Protein AF-A0A833VXG7-F1 (afdb_monomer_lite)

Organism: Phytophthora infestans (NCBI:txid4787)

Secondary structure (DSSP, 8-state):
-HHHHHHHHHHHHHHHHTS-TTS---TTTHHHHHHHHHHHTTS--GGGGGGS---S-TT--SS---HHHHTTHHHHHHHHHHIIIIIGGGEE----HHHHHHS-STT-TTS-SSTT---SSSSSS--SHHHHHHHTT--SHHHHHHHSPSS--HHHHHHHHTTT--SSTTSHHHHHHHHHHHHHHHTT-SSPPPS----SS-HHHHS--EETTEEGGG--HHHHHHHH-----PPP-GGGGT-SSPPPHHHHHHHHHHHTTS-HHHHHHHHHHHTT-S--GGGGTTSTTS--B-TTS-SSB--HHIIIIISHHHHHHHHHHHHHHGGGBSSPP-HHHHHS----B-HHHHHHHHHTT-

Sequence (358 aa):
MIKSLQLHMLCKVILAGRIPPATAIPSWAEPVIRLFDLAVAPWGRDFDILYAPVSTSPDYVISRQSPRWTALGAYWHFVLFTWNTHFRGKAARLQVKFDKMTTPLLENADIAYSYRGSTLAGTSRPLGLIAILAEQGILRPLELFRACETPLTAETLSQYLSRFVTGRISSVRSCFNFLDKAGRLLGSLTIPPIGPSQTVRYYAASHTWVFDTYEVAELSVARIRNTLVTAPTHDLPLFRLGVERGPPQSMWIRDIKMGKHVLPVYSDLLYRLQHNALFFGYRLQHIQEAQRLCHHDCGVLETAPHLFWYCDFAARVWNDWIPTFQRLFTSSLEWESLLWFKITPTPSAKTSMATASL

pLDDT: mean 83.07, std 11.88, range [33.19, 96.5]

Structure (mmCIF, N/CA/C/O backbone):
data_AF-A0A833VXG7-F1
#
_entry.id   AF-A0A833VXG7-F1
#
loop_
_atom_site.group_PDB
_atom_site.id
_atom_site.type_symbol
_atom_site.label_atom_id
_atom_site.label_alt_id
_atom_site.label_comp_id
_atom_site.label_asym_id
_atom_site.label_entity_id
_atom_site.label_seq_id
_atom_site.pdbx_PDB_ins_code
_atom_site.Cartn_x
_atom_site.Cartn_y
_atom_site.Cartn_z
_atom_site.occupancy
_atom_site.B_iso_or_equiv
_atom_site.auth_seq_id
_atom_site.auth_comp_id
_atom_site.auth_asym_id
_atom_site.auth_atom_id
_atom_site.pdbx_PDB_model_num
ATOM 1 N N . MET A 1 1 ? 4.740 -8.829 -8.735 1.00 57.47 1 MET A N 1
ATOM 2 C CA . MET A 1 1 ? 3.496 -8.913 -9.535 1.00 57.47 1 MET A CA 1
ATOM 3 C C . MET A 1 1 ? 2.325 -9.486 -8.730 1.00 57.47 1 MET A C 1
ATOM 5 O O . MET A 1 1 ? 1.258 -8.890 -8.751 1.00 57.47 1 MET A O 1
ATOM 9 N N . ILE A 1 2 ? 2.521 -10.570 -7.966 1.00 82.81 2 ILE A N 1
ATOM 10 C CA . ILE A 1 2 ? 1.452 -11.211 -7.170 1.00 82.81 2 ILE A CA 1
ATOM 11 C C . ILE A 1 2 ? 0.944 -10.310 -6.023 1.00 82.81 2 ILE A C 1
ATOM 13 O O . ILE A 1 2 ? -0.259 -10.086 -5.918 1.00 82.81 2 ILE A O 1
ATOM 17 N N . LYS A 1 3 ? 1.846 -9.684 -5.245 1.00 86.88 3 LYS A N 1
ATOM 18 C CA . LYS A 1 3 ? 1.470 -8.818 -4.102 1.00 86.88 3 LYS A CA 1
ATOM 19 C C . LYS A 1 3 ? 0.508 -7.680 -4.478 1.00 86.88 3 LYS A C 1
ATOM 21 O O . LYS A 1 3 ? -0.437 -7.394 -3.754 1.00 86.88 3 LYS A O 1
ATOM 26 N N . SER A 1 4 ? 0.730 -7.039 -5.629 1.00 90.44 4 SER A N 1
ATOM 27 C CA . SER A 1 4 ? -0.122 -5.943 -6.112 1.00 90.44 4 SER A CA 1
ATOM 28 C C . SER A 1 4 ? -1.520 -6.411 -6.519 1.00 90.44 4 SER A C 1
ATOM 30 O O . SER A 1 4 ? -2.477 -5.668 -6.338 1.00 90.44 4 SER A O 1
ATOM 32 N N . LEU A 1 5 ? -1.651 -7.634 -7.046 1.00 91.56 5 LEU A N 1
ATOM 33 C CA . LEU A 1 5 ? -2.951 -8.222 -7.379 1.00 91.56 5 LEU A CA 1
ATOM 34 C C . LEU A 1 5 ? -3.727 -8.591 -6.106 1.00 91.56 5 LEU A C 1
ATOM 36 O O . LEU A 1 5 ? -4.913 -8.302 -5.992 1.00 91.56 5 LEU A O 1
ATOM 40 N N . GLN A 1 6 ? -3.034 -9.171 -5.128 1.00 93.38 6 GLN A N 1
ATOM 41 C CA . GLN A 1 6 ? -3.595 -9.535 -3.826 1.00 93.38 6 GLN A CA 1
ATOM 42 C C . GLN A 1 6 ? -4.092 -8.314 -3.040 1.00 93.38 6 GLN A C 1
ATOM 44 O O . GLN A 1 6 ? -5.216 -8.315 -2.542 1.00 93.38 6 GLN A O 1
ATOM 49 N N . LEU A 1 7 ? -3.300 -7.238 -2.983 1.00 95.00 7 LEU A N 1
ATOM 50 C CA . LEU A 1 7 ? -3.744 -5.976 -2.381 1.00 95.00 7 LEU A CA 1
ATOM 51 C C . LEU A 1 7 ? -4.894 -5.334 -3.158 1.00 95.00 7 LEU A C 1
ATOM 53 O O . LEU A 1 7 ? -5.809 -4.797 -2.546 1.00 95.00 7 LEU A O 1
ATOM 57 N N . HIS A 1 8 ? -4.895 -5.424 -4.491 1.00 95.94 8 HIS A N 1
ATOM 58 C CA . HIS A 1 8 ? -6.026 -4.946 -5.284 1.00 95.94 8 HIS A CA 1
ATOM 59 C C . HIS A 1 8 ? -7.321 -5.684 -4.918 1.00 95.94 8 HIS A C 1
ATOM 61 O O . HIS A 1 8 ? -8.375 -5.058 -4.839 1.00 95.94 8 HIS A O 1
ATOM 67 N N . MET A 1 9 ? -7.249 -6.988 -4.627 1.00 95.69 9 MET A N 1
ATOM 68 C CA . MET A 1 9 ? -8.401 -7.740 -4.130 1.00 95.69 9 MET A CA 1
ATOM 69 C C . MET A 1 9 ? -8.879 -7.219 -2.767 1.00 95.69 9 MET A C 1
ATOM 71 O O . MET A 1 9 ? -10.079 -7.032 -2.589 1.00 95.69 9 MET A O 1
ATOM 75 N N . LEU A 1 10 ? -7.970 -6.898 -1.836 1.00 96.50 10 LEU A N 1
ATOM 76 C CA . LEU A 1 10 ? -8.341 -6.230 -0.579 1.00 96.50 10 LEU A CA 1
ATOM 77 C C . LEU A 1 10 ? -9.049 -4.893 -0.840 1.00 96.50 10 LEU A C 1
ATOM 79 O O . LEU A 1 10 ? -10.096 -4.646 -0.250 1.00 96.50 10 LEU A O 1
ATOM 83 N N . CYS A 1 11 ? -8.545 -4.067 -1.763 1.00 95.69 11 CYS A N 1
ATOM 84 C CA . CYS A 1 11 ? -9.217 -2.827 -2.160 1.00 95.69 11 CYS A CA 1
ATOM 85 C C . CYS A 1 11 ? -10.640 -3.094 -2.671 1.00 95.69 11 CYS A C 1
ATOM 87 O O . CYS A 1 11 ? -11.560 -2.381 -2.288 1.00 95.69 11 CYS A O 1
ATOM 89 N N . LYS A 1 12 ? -10.863 -4.146 -3.471 1.00 95.00 12 LYS A N 1
ATOM 90 C CA . LYS A 1 12 ? -12.218 -4.523 -3.907 1.00 95.00 12 LYS A CA 1
ATOM 91 C C . LYS A 1 12 ? -13.120 -4.929 -2.741 1.00 95.00 12 LYS A C 1
ATOM 93 O O . LYS A 1 12 ? -14.279 -4.526 -2.739 1.00 95.00 12 LYS A O 1
ATOM 98 N N . VAL A 1 13 ? -12.607 -5.664 -1.750 1.00 94.56 13 VAL A N 1
ATOM 99 C CA . VAL A 1 13 ? -13.369 -6.005 -0.531 1.00 94.56 13 VAL A CA 1
ATOM 100 C C . VAL A 1 13 ? -13.727 -4.735 0.252 1.00 94.56 13 VAL A C 1
ATOM 102 O O . VAL A 1 13 ? -14.874 -4.578 0.654 1.00 94.56 13 VAL A O 1
ATOM 105 N N . ILE A 1 14 ? -12.791 -3.790 0.404 1.00 94.00 14 ILE A N 1
ATOM 106 C CA . ILE A 1 14 ? -13.046 -2.489 1.053 1.00 94.00 14 ILE A CA 1
ATOM 107 C C . ILE A 1 14 ? -14.166 -1.734 0.334 1.00 94.00 14 ILE A C 1
ATOM 109 O O . ILE A 1 14 ? -15.106 -1.269 0.972 1.00 94.00 14 ILE A O 1
ATOM 113 N N . LEU A 1 15 ? -14.099 -1.646 -0.996 1.00 92.44 15 LEU A N 1
ATOM 114 C CA . LEU A 1 15 ? -15.123 -0.967 -1.792 1.00 92.44 15 LEU A CA 1
ATOM 115 C C . LEU A 1 15 ? -16.489 -1.647 -1.683 1.00 92.44 15 LEU A C 1
ATOM 117 O O . LEU A 1 15 ? -17.495 -0.949 -1.650 1.00 92.44 15 LEU A O 1
ATOM 121 N N . ALA A 1 16 ? -16.533 -2.977 -1.565 1.00 90.44 16 ALA A N 1
ATOM 122 C CA . ALA A 1 16 ? -17.775 -3.704 -1.319 1.00 90.44 16 ALA A CA 1
ATOM 123 C C . ALA A 1 16 ? -18.418 -3.314 0.027 1.00 90.44 16 ALA A C 1
ATOM 125 O O . ALA A 1 16 ? -19.639 -3.218 0.108 1.00 90.44 16 ALA A O 1
ATOM 126 N N . GLY A 1 17 ? -17.608 -3.025 1.053 1.00 87.44 17 GLY A N 1
ATOM 127 C CA . GLY A 1 17 ? -18.076 -2.535 2.356 1.00 87.44 17 GLY A CA 1
ATOM 128 C C . GLY A 1 17 ? -18.535 -1.071 2.369 1.00 87.44 17 GLY A C 1
ATOM 129 O O . GLY A 1 17 ? -19.200 -0.659 3.314 1.00 87.44 17 GLY A O 1
ATOM 130 N N . ARG A 1 18 ? -18.209 -0.284 1.332 1.00 87.12 18 ARG A N 1
ATOM 131 C CA . ARG A 1 18 ? -18.641 1.121 1.189 1.00 87.12 18 ARG A CA 1
ATOM 132 C C . ARG A 1 18 ? -20.002 1.280 0.511 1.00 87.12 18 ARG A C 1
ATOM 134 O O . ARG A 1 18 ? -20.518 2.394 0.455 1.00 87.12 18 ARG A O 1
ATOM 141 N N . ILE A 1 19 ? -20.565 0.209 -0.049 1.00 77.25 19 ILE A N 1
ATOM 142 C CA . ILE A 1 19 ? -21.830 0.286 -0.782 1.00 77.25 19 ILE A CA 1
ATOM 143 C C . ILE A 1 19 ? -22.962 0.612 0.219 1.00 77.25 19 ILE A C 1
ATOM 145 O O . ILE A 1 19 ? -23.119 -0.119 1.199 1.00 77.25 19 ILE A O 1
ATOM 149 N N . PRO A 1 20 ? -23.730 1.707 0.018 1.00 64.06 20 PRO A N 1
ATOM 150 C CA . PRO A 1 20 ? -24.797 2.137 0.926 1.00 64.06 20 PRO A CA 1
ATOM 151 C C . PRO A 1 20 ? -25.889 1.069 1.146 1.00 64.06 20 PRO A C 1
ATOM 153 O O . PRO A 1 20 ? -26.031 0.153 0.333 1.00 64.06 20 PRO A O 1
ATOM 156 N N . PRO A 1 21 ? -26.720 1.206 2.201 1.00 58.75 21 PRO A N 1
ATOM 157 C CA . PRO A 1 21 ? -27.502 0.118 2.804 1.00 58.75 21 PRO A CA 1
ATOM 158 C C . PRO A 1 21 ? -28.707 -0.414 1.991 1.00 58.75 21 PRO A C 1
ATOM 160 O O . PRO A 1 21 ? -29.607 -1.013 2.568 1.00 58.75 21 PRO A O 1
ATOM 163 N N . ALA A 1 22 ? -28.744 -0.253 0.665 1.00 51.72 22 ALA A N 1
ATOM 164 C CA . ALA A 1 22 ? -29.775 -0.855 -0.193 1.00 51.72 22 ALA A CA 1
ATOM 165 C C . ALA A 1 22 ? -29.424 -2.284 -0.652 1.00 51.72 22 ALA A C 1
ATOM 167 O O . ALA A 1 22 ? -30.311 -3.066 -0.985 1.00 51.72 22 ALA A O 1
ATOM 168 N N . THR A 1 23 ? -28.141 -2.646 -0.643 1.00 56.59 23 THR A N 1
ATOM 169 C CA . THR A 1 23 ? -27.668 -3.995 -0.972 1.00 56.59 23 THR A CA 1
ATOM 170 C C . THR A 1 23 ? -26.856 -4.527 0.194 1.00 56.59 23 THR A C 1
ATOM 172 O O . THR A 1 23 ? -25.890 -3.891 0.612 1.00 56.59 23 THR A O 1
ATOM 175 N N . ALA A 1 24 ? -27.231 -5.696 0.716 1.00 72.12 24 ALA A N 1
ATOM 176 C CA . ALA A 1 24 ? -26.360 -6.464 1.600 1.00 72.12 24 ALA A CA 1
ATOM 177 C C . ALA A 1 24 ? -24.964 -6.609 0.963 1.00 72.12 24 ALA A C 1
ATOM 179 O O . ALA A 1 24 ? -24.844 -6.580 -0.267 1.00 72.12 24 ALA A O 1
ATOM 180 N N . ILE A 1 25 ? -23.920 -6.766 1.788 1.00 80.88 25 ILE A N 1
ATOM 181 C CA . ILE A 1 25 ? -22.564 -7.045 1.297 1.00 80.88 25 ILE A CA 1
ATOM 182 C C . ILE A 1 25 ? -22.645 -8.133 0.215 1.00 80.88 25 ILE A C 1
ATOM 184 O O . ILE A 1 25 ? -23.312 -9.151 0.430 1.00 80.88 25 ILE A O 1
ATOM 188 N N . PRO A 1 26 ? -21.961 -7.959 -0.930 1.00 87.00 26 PRO A N 1
ATOM 189 C CA . PRO A 1 26 ? -21.899 -8.991 -1.951 1.00 87.00 26 PRO A CA 1
ATOM 190 C C . PRO A 1 26 ? -21.503 -10.351 -1.363 1.00 87.00 26 PRO A C 1
ATOM 192 O O . PRO A 1 26 ? -20.551 -10.450 -0.588 1.00 87.00 26 PRO A O 1
ATOM 195 N N . SER A 1 27 ? -22.177 -11.420 -1.785 1.00 89.06 27 SER A N 1
ATOM 196 C CA . SER A 1 27 ? -21.968 -12.778 -1.255 1.00 89.06 27 SER A CA 1
ATOM 197 C C . SER A 1 27 ? -20.520 -13.275 -1.345 1.00 89.06 27 SER A C 1
ATOM 199 O O . SER A 1 27 ? -20.117 -14.132 -0.568 1.00 89.06 27 SER A O 1
ATOM 201 N N . TRP A 1 28 ? -19.720 -12.725 -2.261 1.00 90.69 28 TRP A N 1
ATOM 202 C CA . TRP A 1 28 ? -18.298 -13.042 -2.394 1.00 90.69 28 TRP A CA 1
ATOM 203 C C . TRP A 1 28 ? -17.410 -12.351 -1.343 1.00 90.69 28 TRP A C 1
ATOM 205 O O . TRP A 1 28 ? -16.336 -12.860 -1.028 1.00 90.69 28 TRP A O 1
ATOM 215 N N . ALA A 1 29 ? -17.826 -11.199 -0.808 1.00 91.44 29 ALA A N 1
ATOM 216 C CA . ALA A 1 29 ? -17.071 -10.432 0.186 1.00 91.44 29 ALA A CA 1
ATOM 217 C C . ALA A 1 29 ? -17.432 -10.839 1.624 1.00 91.44 29 ALA A C 1
ATOM 219 O O . ALA A 1 29 ? -16.583 -10.798 2.512 1.00 91.44 29 ALA A O 1
ATOM 220 N N . GLU A 1 30 ? -18.666 -11.290 1.843 1.00 90.19 30 GLU A N 1
ATOM 221 C CA . GLU A 1 30 ? -19.184 -11.687 3.154 1.00 90.19 30 GLU A CA 1
ATOM 222 C C . GLU A 1 30 ? -18.322 -12.753 3.878 1.00 90.19 30 GLU A C 1
ATOM 224 O O . GLU A 1 30 ? -17.975 -12.534 5.041 1.00 90.19 30 GLU A O 1
ATOM 229 N N . PRO A 1 31 ? -17.877 -13.863 3.246 1.00 93.12 31 PRO A N 1
ATOM 230 C CA . PRO A 1 31 ? -17.020 -14.846 3.916 1.00 93.12 31 PRO A CA 1
ATOM 231 C C . PRO A 1 31 ? -15.677 -14.261 4.360 1.00 93.12 31 PRO A C 1
ATOM 233 O O . PRO A 1 31 ? -15.147 -14.636 5.401 1.00 93.12 31 PRO A O 1
ATOM 236 N N . VAL A 1 32 ? -15.133 -13.321 3.584 1.00 94.25 32 VAL A N 1
ATOM 237 C CA . VAL A 1 32 ? -13.865 -12.653 3.896 1.00 94.25 32 VAL A CA 1
ATOM 238 C C . VAL A 1 32 ? -14.028 -11.760 5.122 1.00 94.25 32 VAL A C 1
ATOM 240 O O . VAL A 1 32 ? -13.187 -11.788 6.014 1.00 94.25 32 VAL A O 1
ATOM 243 N N . ILE A 1 33 ? -15.129 -11.014 5.200 1.00 92.88 33 ILE A N 1
ATOM 244 C CA . ILE A 1 33 ? -15.421 -10.141 6.342 1.00 92.88 33 ILE A CA 1
ATOM 245 C C . ILE A 1 33 ? -15.630 -10.970 7.612 1.00 92.88 33 ILE A C 1
ATOM 247 O O . ILE A 1 33 ? -15.078 -10.623 8.650 1.00 92.88 33 ILE A O 1
ATOM 251 N N . ARG A 1 34 ? -16.290 -12.133 7.527 1.00 92.75 34 ARG A N 1
ATOM 252 C CA . ARG A 1 34 ? -16.387 -13.060 8.670 1.00 92.75 34 ARG A CA 1
ATOM 253 C C . ARG A 1 34 ? -15.030 -13.595 9.120 1.00 92.75 34 ARG A C 1
ATOM 255 O O . ARG A 1 34 ? -14.796 -13.727 10.317 1.00 92.75 34 ARG A O 1
ATOM 262 N N . LEU A 1 35 ? -14.123 -13.897 8.188 1.00 93.75 35 LEU A N 1
ATOM 263 C CA . LEU A 1 35 ? -12.746 -14.265 8.541 1.00 93.75 35 LEU A CA 1
ATOM 264 C C . LEU A 1 35 ? -12.023 -13.110 9.241 1.00 93.75 35 LEU A C 1
ATOM 266 O O . LEU A 1 35 ? -11.267 -13.345 10.182 1.00 93.75 35 LEU A O 1
ATOM 270 N N . PHE A 1 36 ? -12.263 -11.872 8.804 1.00 94.12 36 PHE A N 1
ATOM 271 C CA . PHE A 1 36 ? -11.707 -10.693 9.457 1.00 94.12 36 PHE A CA 1
ATOM 272 C C . PHE A 1 36 ? -12.241 -10.553 10.881 1.00 94.12 36 PHE A C 1
ATOM 274 O O . PHE A 1 36 ? -11.428 -10.442 11.796 1.00 94.12 36 PHE A O 1
ATOM 281 N N . ASP A 1 37 ? -13.558 -10.664 11.076 1.00 92.38 37 ASP A N 1
ATOM 282 C CA . ASP A 1 37 ? -14.212 -10.659 12.390 1.00 92.38 37 ASP A CA 1
ATOM 283 C C . ASP A 1 37 ? -13.596 -11.685 13.340 1.00 92.38 37 ASP A C 1
ATOM 285 O O . ASP A 1 37 ? -13.180 -11.336 14.444 1.00 92.38 37 ASP A O 1
ATOM 289 N N . LEU A 1 38 ? -13.467 -12.939 12.896 1.00 91.38 38 LEU A N 1
ATOM 290 C CA . LEU A 1 38 ? -12.875 -14.011 13.701 1.00 91.38 38 LEU A CA 1
ATOM 291 C C . LEU A 1 38 ? -11.431 -13.702 14.121 1.00 91.38 38 LEU A C 1
ATOM 293 O O . LEU A 1 38 ? -11.013 -14.092 15.210 1.00 91.38 38 LEU A O 1
ATOM 297 N N . ALA A 1 39 ? -10.668 -13.006 13.277 1.00 89.81 39 ALA A N 1
ATOM 298 C CA . ALA A 1 39 ? -9.271 -12.688 13.551 1.00 89.81 39 ALA A CA 1
ATOM 299 C C . ALA A 1 39 ? -9.090 -11.484 14.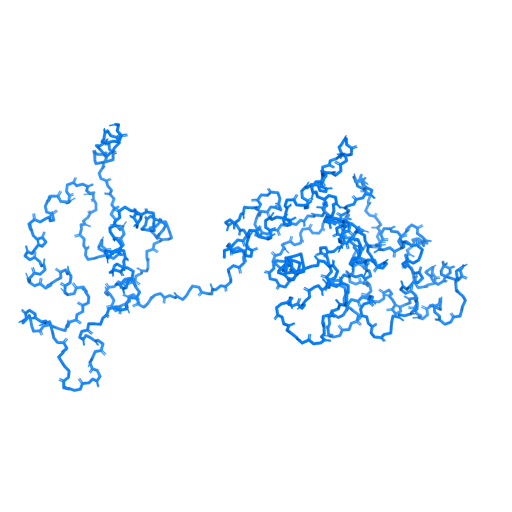491 1.00 89.81 39 ALA A C 1
ATOM 301 O O . ALA A 1 39 ? -8.094 -11.431 15.217 1.00 89.81 39 ALA A O 1
ATOM 302 N N . VAL A 1 40 ? -10.010 -10.510 14.474 1.00 89.69 40 VAL A N 1
ATOM 303 C CA . VAL A 1 40 ? -9.925 -9.306 15.324 1.00 89.69 40 VAL A CA 1
ATOM 304 C C . VAL A 1 40 ? -10.741 -9.397 16.609 1.00 89.69 40 VAL A C 1
ATOM 306 O O . VAL A 1 40 ? -10.486 -8.626 17.536 1.00 89.69 40 VAL A O 1
ATOM 309 N N . ALA A 1 41 ? -11.686 -10.333 16.698 1.00 89.12 41 ALA A N 1
ATOM 310 C CA . ALA A 1 41 ? -12.477 -10.554 17.897 1.00 89.12 41 ALA A CA 1
ATOM 311 C C . ALA A 1 41 ? -11.596 -10.904 19.117 1.00 89.12 41 ALA A C 1
ATOM 313 O O . ALA A 1 41 ? -10.577 -11.588 18.977 1.00 89.12 41 ALA A O 1
ATOM 314 N N . PRO A 1 42 ? -11.985 -10.466 20.331 1.00 89.50 42 PRO A N 1
ATOM 315 C CA . PRO A 1 42 ? -13.130 -9.598 20.654 1.00 89.50 42 PRO A CA 1
ATOM 316 C C . PRO A 1 42 ? -12.835 -8.089 20.512 1.00 89.50 42 PRO A C 1
ATOM 318 O O . PRO A 1 42 ? -13.651 -7.255 20.887 1.00 89.50 42 PRO A O 1
ATOM 321 N N . TRP A 1 43 ? -11.656 -7.712 20.021 1.00 89.19 43 TRP A N 1
ATOM 322 C CA . TRP A 1 43 ? -11.124 -6.346 20.116 1.00 89.19 43 TRP A CA 1
ATOM 323 C C . TRP A 1 43 ? -11.458 -5.438 18.927 1.00 89.19 43 TRP A C 1
ATOM 325 O O . TRP A 1 43 ? -11.063 -4.270 18.912 1.00 89.19 43 TRP A O 1
ATOM 335 N N . GLY A 1 44 ? -12.161 -5.964 17.933 1.00 90.75 44 GLY A N 1
ATOM 336 C CA . GLY A 1 44 ? -12.578 -5.256 16.733 1.00 90.75 44 GLY A CA 1
ATOM 337 C C . GLY A 1 44 ? -13.690 -6.010 16.013 1.00 90.75 44 GLY A C 1
ATOM 338 O O . GLY A 1 44 ? -14.093 -7.093 16.438 1.00 90.75 44 GLY A O 1
ATOM 339 N N . ARG A 1 45 ? -14.175 -5.421 14.922 1.00 91.38 45 ARG A N 1
ATOM 340 C CA . ARG A 1 45 ? -15.176 -6.003 14.021 1.00 91.38 45 ARG A CA 1
ATOM 341 C C . ARG A 1 45 ? -15.009 -5.504 12.589 1.00 91.38 45 ARG A C 1
ATOM 343 O O . ARG A 1 45 ? -14.398 -4.464 12.345 1.00 91.38 45 ARG A O 1
ATOM 350 N N . ASP A 1 46 ? -15.637 -6.192 11.654 1.00 91.69 46 ASP A N 1
ATOM 351 C CA . ASP A 1 46 ? -15.735 -5.863 10.249 1.00 91.69 46 ASP A CA 1
ATOM 352 C C . ASP A 1 46 ? -14.337 -5.561 9.639 1.00 91.69 46 ASP A C 1
ATOM 354 O O . ASP A 1 46 ? -13.430 -6.394 9.607 1.00 91.69 46 ASP A O 1
ATOM 358 N N . PHE A 1 47 ? -14.136 -4.324 9.177 1.00 93.50 47 PHE A N 1
ATOM 359 C CA . PHE A 1 47 ? -12.901 -3.836 8.566 1.00 93.50 47 PHE A CA 1
ATOM 360 C C . PHE A 1 47 ? -11.905 -3.245 9.570 1.00 93.50 47 PHE A C 1
ATOM 362 O O . PHE A 1 47 ? -10.879 -2.709 9.150 1.00 93.50 47 PHE A O 1
ATOM 369 N N . ASP A 1 48 ? -12.147 -3.341 10.883 1.00 93.25 48 ASP A N 1
ATOM 370 C CA . ASP A 1 48 ? -11.181 -2.885 11.896 1.00 93.25 48 ASP A CA 1
ATOM 371 C C . ASP A 1 48 ? -9.810 -3.576 11.705 1.00 93.25 48 ASP A C 1
ATOM 373 O O . ASP A 1 48 ? -8.769 -3.009 12.040 1.00 93.25 48 ASP A O 1
ATOM 377 N N . ILE A 1 49 ? -9.788 -4.746 11.051 1.00 93.19 49 ILE A N 1
ATOM 378 C CA . ILE A 1 49 ? -8.573 -5.463 10.647 1.00 93.19 49 ILE A CA 1
ATOM 379 C C . ILE A 1 49 ? -7.615 -4.644 9.768 1.00 93.19 49 ILE A C 1
ATOM 381 O O . ILE A 1 49 ? -6.417 -4.919 9.743 1.00 93.19 49 ILE A O 1
ATOM 385 N N . LEU A 1 50 ? -8.095 -3.601 9.082 1.00 94.44 50 LEU A N 1
ATOM 386 C CA . LEU A 1 50 ? -7.246 -2.684 8.313 1.00 94.44 50 LEU A CA 1
ATOM 387 C C . LEU A 1 50 ? -6.267 -1.902 9.205 1.00 94.44 50 LEU A C 1
ATOM 389 O O . LEU A 1 50 ? -5.265 -1.387 8.704 1.00 94.44 50 LEU A O 1
ATOM 393 N N . TYR A 1 51 ? -6.533 -1.827 10.511 1.00 92.38 51 TYR A N 1
ATOM 394 C CA . TYR A 1 51 ? -5.655 -1.240 11.524 1.00 92.38 51 TYR A CA 1
ATOM 395 C C . TYR A 1 51 ? -4.889 -2.287 12.339 1.00 92.38 51 TYR A C 1
ATOM 397 O O . TYR A 1 51 ? -4.059 -1.917 13.173 1.00 92.38 51 TYR A O 1
ATOM 405 N N . ALA A 1 52 ? -5.132 -3.579 12.107 1.00 89.88 52 ALA A N 1
ATOM 406 C CA . ALA A 1 52 ? -4.536 -4.641 12.899 1.00 89.88 52 ALA A CA 1
ATOM 407 C C . ALA A 1 52 ? -3.011 -4.739 12.685 1.00 89.88 52 ALA A C 1
ATOM 409 O O . ALA A 1 52 ? -2.509 -4.552 11.570 1.00 89.88 52 ALA A O 1
ATOM 410 N N . PRO A 1 53 ? -2.245 -5.096 13.733 1.00 87.88 53 PRO A N 1
ATOM 411 C CA . PRO A 1 53 ? -0.787 -5.188 13.693 1.00 87.88 53 PRO A CA 1
ATOM 412 C C . PRO A 1 53 ? -0.314 -6.512 13.066 1.00 87.88 53 PRO A C 1
ATOM 414 O O . PRO A 1 53 ? 0.431 -7.276 13.682 1.00 87.88 53 PRO A O 1
ATOM 417 N N . VAL A 1 54 ? -0.746 -6.818 11.840 1.00 88.69 54 VAL A N 1
ATOM 418 C CA . VAL A 1 54 ? -0.302 -8.018 11.111 1.00 88.69 54 VAL A CA 1
ATOM 419 C C . VAL A 1 54 ? 1.123 -7.780 10.605 1.00 88.69 54 VAL A C 1
ATOM 421 O O . VAL A 1 54 ? 1.341 -7.188 9.552 1.00 88.69 54 VAL A O 1
ATOM 424 N N . SER A 1 55 ? 2.116 -8.134 11.418 1.00 85.31 55 SER A N 1
ATOM 425 C CA . SER A 1 55 ? 3.541 -7.848 11.176 1.00 85.31 55 SER A CA 1
ATOM 426 C C . SER A 1 55 ? 4.387 -9.096 10.919 1.00 85.31 55 SER A C 1
ATOM 428 O O . SER A 1 55 ? 5.559 -8.983 10.570 1.00 85.31 55 SER A O 1
ATOM 430 N N . THR A 1 56 ? 3.804 -10.285 11.060 1.00 83.06 56 THR A N 1
ATOM 431 C CA . THR A 1 56 ? 4.449 -11.567 10.766 1.00 83.06 56 THR A CA 1
ATOM 432 C C . THR A 1 56 ? 4.067 -12.037 9.370 1.00 83.06 56 THR A C 1
ATOM 434 O O . THR A 1 56 ? 2.882 -12.104 9.062 1.00 83.06 56 THR A O 1
ATOM 437 N N . SER A 1 57 ? 5.047 -12.378 8.532 1.00 80.69 57 SER A N 1
ATOM 438 C CA . SER A 1 57 ? 4.757 -13.024 7.245 1.00 80.69 57 SER A CA 1
ATOM 439 C C . SER A 1 57 ? 4.310 -14.477 7.476 1.00 80.69 57 SER A C 1
ATOM 441 O O . SER A 1 57 ? 4.914 -15.151 8.318 1.00 80.69 57 SER A O 1
ATOM 443 N N . PRO A 1 58 ? 3.314 -14.990 6.726 1.00 75.62 58 PRO A N 1
ATOM 444 C CA . PRO A 1 58 ? 2.919 -16.398 6.794 1.00 75.62 58 PRO A CA 1
ATOM 445 C C . PRO A 1 58 ? 4.023 -17.366 6.343 1.00 75.62 58 PRO A C 1
ATOM 447 O O . PRO A 1 58 ? 4.003 -18.522 6.753 1.00 75.62 58 PRO A O 1
ATOM 450 N N . ASP A 1 59 ? 4.996 -16.896 5.554 1.00 69.69 59 ASP A N 1
ATOM 451 C CA . ASP A 1 59 ? 6.090 -17.723 5.021 1.00 69.69 59 ASP A CA 1
ATOM 452 C C . ASP A 1 59 ? 7.204 -17.988 6.052 1.00 69.69 59 ASP A C 1
ATOM 454 O O . ASP A 1 59 ? 8.066 -18.840 5.841 1.00 69.69 59 ASP A O 1
ATOM 458 N N . TYR A 1 60 ? 7.221 -17.265 7.180 1.00 64.56 60 TYR A N 1
ATOM 459 C CA . TYR A 1 60 ? 8.184 -17.531 8.249 1.00 64.56 60 TYR A CA 1
ATOM 460 C C . TYR A 1 60 ? 7.701 -18.697 9.127 1.00 64.56 60 TYR A C 1
ATOM 462 O O . TYR A 1 60 ? 6.685 -18.608 9.816 1.00 64.56 60 TYR A O 1
ATOM 470 N N . VAL A 1 61 ? 8.499 -19.771 9.146 1.00 48.69 61 VAL A N 1
ATOM 471 C CA . VAL A 1 61 ? 8.286 -21.043 9.875 1.00 48.69 61 VAL A CA 1
ATOM 472 C C . VAL A 1 61 ? 8.477 -20.913 11.400 1.00 48.69 61 VAL A C 1
ATOM 474 O O . VAL A 1 61 ? 8.316 -21.869 12.152 1.00 48.69 61 VAL A O 1
ATOM 477 N N . ILE A 1 62 ? 8.813 -19.728 11.913 1.00 48.56 62 ILE A N 1
ATOM 478 C CA . ILE A 1 62 ? 9.102 -19.568 13.342 1.00 48.56 62 ILE A CA 1
ATOM 479 C C . ILE A 1 62 ? 7.790 -19.528 14.138 1.00 48.56 62 ILE A C 1
ATOM 481 O O . ILE A 1 62 ? 6.860 -18.807 13.785 1.00 48.56 62 ILE A O 1
ATOM 485 N N . SER A 1 63 ? 7.788 -20.266 15.250 1.00 42.91 63 SER A N 1
ATOM 486 C CA . SER A 1 63 ? 6.797 -20.482 16.326 1.00 42.91 63 SER A CA 1
ATOM 487 C C . SER A 1 63 ? 6.071 -19.259 16.930 1.00 42.91 63 SER A C 1
ATOM 489 O O . SER A 1 63 ? 5.513 -19.341 18.022 1.00 42.91 63 SER A O 1
ATOM 491 N N . ARG A 1 64 ? 6.065 -18.108 16.252 1.00 52.78 64 ARG A N 1
ATOM 492 C CA . ARG A 1 64 ? 5.438 -16.842 16.662 1.00 52.78 64 ARG A CA 1
ATOM 493 C C . ARG A 1 64 ? 4.255 -16.434 15.783 1.00 52.78 64 ARG A C 1
ATOM 495 O O . ARG A 1 64 ? 3.859 -15.269 15.811 1.00 52.78 64 ARG A O 1
ATOM 502 N N . GLN A 1 65 ? 3.690 -17.351 14.999 1.00 58.00 65 GLN A N 1
ATOM 503 C CA . GLN A 1 65 ? 2.419 -17.073 14.335 1.00 58.00 65 GLN A CA 1
ATOM 504 C C . GLN A 1 65 ? 1.351 -16.906 15.415 1.00 58.00 65 GLN A C 1
ATOM 506 O O . GLN A 1 65 ? 1.082 -17.825 16.187 1.00 58.00 65 GLN A O 1
ATOM 511 N N . SER A 1 66 ? 0.783 -15.703 15.515 1.00 69.94 66 SER A N 1
ATOM 512 C CA . SER A 1 66 ? -0.372 -15.499 16.381 1.00 69.94 66 SER A CA 1
ATOM 513 C C . SER A 1 66 ? -1.488 -16.424 15.883 1.00 69.94 66 SER A C 1
ATOM 515 O O . SER A 1 66 ? -1.833 -16.321 14.702 1.00 69.94 66 SER A O 1
ATOM 517 N N . PRO A 1 67 ? -2.071 -17.294 16.733 1.00 73.81 67 PRO A N 1
ATOM 518 C CA . PRO A 1 67 ? -3.089 -18.256 16.303 1.00 73.81 67 PRO A CA 1
ATOM 519 C C . PRO A 1 67 ? -4.254 -17.598 15.554 1.00 73.81 67 PRO A C 1
ATOM 521 O O . PRO A 1 67 ? -4.815 -18.172 14.624 1.00 73.81 67 PRO A O 1
ATOM 524 N N . ARG A 1 68 ? -4.569 -16.343 15.903 1.00 79.88 68 ARG A N 1
ATOM 525 C CA . ARG A 1 68 ? -5.619 -15.557 15.245 1.00 79.88 68 ARG A CA 1
ATOM 526 C C . ARG A 1 68 ? -5.289 -15.183 13.795 1.00 79.88 68 ARG A C 1
ATOM 528 O O . ARG A 1 68 ? -6.187 -15.129 12.966 1.00 79.88 68 ARG A O 1
ATOM 535 N N . TRP A 1 69 ? -4.017 -14.955 13.453 1.00 86.00 69 TRP A N 1
ATOM 536 C CA . TRP A 1 69 ? -3.618 -14.670 12.067 1.00 86.00 69 TRP A CA 1
ATOM 537 C C . TRP A 1 69 ? -3.609 -15.930 11.211 1.00 86.00 69 TRP A C 1
ATOM 539 O O . TRP A 1 69 ? -3.880 -15.861 10.017 1.00 86.00 69 TRP A O 1
ATOM 549 N N . THR A 1 70 ? -3.371 -17.092 11.822 1.00 81.00 70 THR A N 1
ATOM 550 C CA . THR A 1 70 ? -3.499 -18.387 11.148 1.00 81.00 70 THR A CA 1
ATOM 551 C C . THR A 1 70 ? -4.941 -18.647 10.698 1.00 81.00 70 THR A C 1
ATOM 553 O O . THR A 1 70 ? -5.140 -19.195 9.615 1.00 81.00 70 THR A O 1
ATOM 556 N N . ALA A 1 71 ? -5.944 -18.178 11.452 1.00 84.81 71 ALA A N 1
ATOM 557 C CA . ALA A 1 71 ? -7.362 -18.313 11.095 1.00 84.81 71 ALA A CA 1
ATOM 558 C C . ALA A 1 71 ? -7.751 -17.595 9.785 1.00 84.81 71 ALA A C 1
ATOM 560 O O . ALA A 1 71 ? -8.726 -17.975 9.145 1.00 84.81 71 ALA A O 1
ATOM 561 N N . LEU A 1 72 ? -6.968 -16.605 9.341 1.00 88.56 72 LEU A N 1
ATOM 562 C CA . LEU A 1 72 ? -7.170 -15.929 8.053 1.00 88.56 72 LEU A CA 1
ATOM 563 C C . LEU A 1 72 ? -6.810 -16.817 6.848 1.00 88.56 72 LEU A C 1
ATOM 565 O O . LEU A 1 72 ? -7.166 -16.503 5.711 1.00 88.56 72 LEU A O 1
ATOM 569 N N . GLY A 1 73 ? -6.064 -17.901 7.076 1.00 88.62 73 GLY A N 1
ATOM 570 C CA . GLY A 1 73 ? -5.427 -18.680 6.021 1.00 88.62 73 GLY A CA 1
ATOM 571 C C . GLY A 1 73 ? -4.255 -17.940 5.365 1.00 88.62 73 GLY A C 1
ATOM 572 O O . GLY A 1 73 ? -4.087 -16.724 5.491 1.00 88.62 73 GLY A O 1
ATOM 573 N N . ALA A 1 74 ? -3.421 -18.686 4.635 1.00 87.94 74 ALA A N 1
ATOM 574 C CA . ALA A 1 74 ? -2.174 -18.166 4.065 1.00 87.94 74 ALA A CA 1
ATOM 575 C C . ALA A 1 74 ? -2.391 -16.947 3.149 1.00 87.94 74 ALA A C 1
ATOM 577 O O . ALA A 1 74 ? -1.630 -15.982 3.208 1.00 87.94 74 ALA A O 1
ATOM 578 N N . TYR A 1 75 ? -3.462 -16.962 2.345 1.00 91.62 75 TYR A N 1
ATOM 579 C CA . TYR A 1 75 ? -3.766 -15.885 1.404 1.00 91.62 75 TYR A CA 1
ATOM 580 C C . TYR A 1 75 ? -4.049 -14.550 2.112 1.00 91.62 75 TYR A C 1
ATOM 582 O O . TYR A 1 75 ? -3.333 -13.573 1.885 1.00 91.62 75 TYR A O 1
ATOM 590 N N . TRP A 1 76 ? -5.063 -14.491 2.985 1.00 93.38 76 TRP A N 1
ATOM 591 C CA . TRP A 1 76 ? -5.456 -13.234 3.636 1.00 93.38 76 TRP A CA 1
ATOM 592 C C . TRP A 1 76 ? -4.453 -12.783 4.690 1.00 93.38 76 TRP A C 1
ATOM 594 O O . TRP A 1 76 ? -4.228 -11.580 4.823 1.00 93.38 76 TRP A O 1
ATOM 604 N N . HIS A 1 77 ? -3.779 -13.718 5.367 1.00 91.62 77 HIS A N 1
ATOM 605 C CA . HIS A 1 77 ? -2.666 -13.378 6.248 1.00 91.62 77 HIS A CA 1
ATOM 606 C C . HIS A 1 77 ? -1.563 -12.646 5.468 1.00 91.62 77 HIS A C 1
ATOM 608 O O . HIS A 1 77 ? -1.135 -11.570 5.882 1.00 91.62 77 HIS A O 1
ATOM 614 N N . PHE A 1 78 ? -1.160 -13.151 4.297 1.00 91.38 78 PHE A N 1
ATOM 615 C CA . PHE A 1 78 ? -0.151 -12.491 3.465 1.00 91.38 78 PHE A CA 1
ATOM 616 C C . PHE A 1 78 ? -0.601 -11.109 2.963 1.00 91.38 78 PHE A C 1
ATOM 618 O O . PHE A 1 78 ? 0.180 -10.149 2.963 1.00 91.38 78 PHE A O 1
ATOM 625 N N . VAL A 1 79 ? -1.864 -10.995 2.536 1.00 94.88 79 VAL A N 1
ATOM 626 C CA . VAL A 1 79 ? -2.454 -9.733 2.064 1.00 94.88 79 VAL A CA 1
ATOM 627 C C . VAL A 1 79 ? -2.415 -8.678 3.171 1.00 94.88 79 VAL A C 1
ATOM 629 O O . VAL A 1 79 ? -1.940 -7.568 2.935 1.00 94.88 79 VAL A O 1
ATOM 632 N N . LEU A 1 80 ? -2.860 -9.025 4.382 1.00 94.12 80 LEU A N 1
ATOM 633 C CA . LEU A 1 80 ? -2.921 -8.103 5.519 1.00 94.12 80 LEU A CA 1
ATOM 634 C C . LEU A 1 80 ? -1.541 -7.797 6.104 1.00 94.12 80 LEU A C 1
ATOM 636 O O . LEU A 1 80 ? -1.285 -6.660 6.499 1.00 94.12 80 LEU A O 1
ATOM 640 N N . PHE A 1 81 ? -0.623 -8.765 6.073 1.00 91.75 81 PHE A N 1
ATOM 641 C CA . PHE A 1 81 ? 0.790 -8.527 6.348 1.00 91.75 81 PHE A CA 1
ATOM 642 C C . PHE A 1 81 ? 1.353 -7.464 5.399 1.00 91.75 81 PHE A C 1
ATOM 644 O O . PHE A 1 81 ? 1.933 -6.475 5.847 1.00 91.75 81 PHE A O 1
ATOM 651 N N . THR A 1 82 ? 1.134 -7.619 4.089 1.00 92.25 82 THR A N 1
ATOM 652 C CA . THR A 1 82 ? 1.611 -6.661 3.078 1.00 92.25 82 THR A CA 1
ATOM 653 C C . THR A 1 82 ? 0.942 -5.297 3.245 1.00 92.25 82 THR A C 1
ATOM 655 O O . THR A 1 82 ? 1.615 -4.268 3.157 1.00 92.25 82 THR A O 1
ATOM 658 N N . TRP A 1 83 ? -0.367 -5.283 3.520 1.00 94.06 83 TRP A N 1
ATOM 659 C CA . TRP A 1 83 ? -1.122 -4.070 3.817 1.00 94.06 83 TRP A CA 1
ATOM 660 C C . TRP A 1 83 ? -0.476 -3.317 4.976 1.00 94.06 83 TRP A C 1
ATOM 662 O O . TRP A 1 83 ? -0.054 -2.181 4.794 1.00 94.06 83 TRP A O 1
ATOM 672 N N . ASN A 1 84 ? -0.309 -3.951 6.135 1.00 91.75 84 ASN A N 1
ATOM 673 C CA . ASN A 1 84 ? 0.206 -3.281 7.323 1.00 91.75 84 ASN A CA 1
ATOM 674 C C . ASN A 1 84 ? 1.684 -2.863 7.191 1.00 91.75 84 ASN A C 1
ATOM 676 O O . ASN A 1 84 ? 2.031 -1.745 7.565 1.00 91.75 84 ASN A O 1
ATOM 680 N N . THR A 1 85 ? 2.548 -3.728 6.650 1.00 88.62 85 THR A N 1
ATOM 681 C CA . THR A 1 85 ? 4.010 -3.520 6.679 1.00 88.62 85 THR A CA 1
ATOM 682 C C . THR A 1 85 ? 4.571 -2.717 5.508 1.00 88.62 85 THR A C 1
ATOM 684 O O . THR A 1 85 ? 5.591 -2.048 5.667 1.00 88.62 85 THR A O 1
ATOM 687 N N . HIS A 1 86 ? 3.938 -2.760 4.332 1.00 88.88 86 HIS A N 1
ATOM 688 C CA . HIS A 1 86 ? 4.516 -2.195 3.103 1.00 88.88 86 HIS A CA 1
ATOM 689 C C . HIS A 1 86 ? 3.652 -1.131 2.424 1.00 88.88 86 HIS A C 1
ATOM 691 O O . HIS A 1 86 ? 4.169 -0.368 1.598 1.00 88.88 86 HIS A O 1
ATOM 697 N N . PHE A 1 87 ? 2.352 -1.101 2.727 1.00 90.12 87 PHE A N 1
ATOM 698 C CA . PHE A 1 87 ? 1.387 -0.285 1.995 1.00 90.12 87 PHE A CA 1
ATOM 699 C C . PHE A 1 87 ? 0.756 0.802 2.870 1.00 90.12 87 PHE A C 1
ATOM 701 O O . PHE A 1 87 ? 0.938 1.981 2.593 1.00 90.12 87 PHE A O 1
ATOM 708 N N . ARG A 1 88 ? 0.101 0.430 3.975 1.00 90.25 88 ARG A N 1
ATOM 709 C CA . ARG A 1 88 ? -0.657 1.310 4.883 1.00 90.25 88 ARG A CA 1
ATOM 710 C C . ARG A 1 88 ? 0.161 2.485 5.414 1.00 90.25 88 ARG A C 1
ATOM 712 O O . ARG A 1 88 ? -0.370 3.582 5.532 1.00 90.25 88 ARG A O 1
ATOM 719 N N . GLY A 1 89 ? 1.450 2.285 5.696 1.00 86.25 89 GLY A N 1
ATOM 720 C CA . GLY A 1 89 ? 2.349 3.361 6.136 1.00 86.25 89 GLY A CA 1
ATOM 721 C C . GLY A 1 89 ? 2.540 4.487 5.109 1.00 86.25 89 GLY A C 1
ATOM 722 O O . GLY A 1 89 ? 2.909 5.590 5.491 1.00 86.25 89 GLY A O 1
ATOM 723 N N . LYS A 1 90 ? 2.255 4.228 3.826 1.00 87.88 90 LYS A N 1
ATOM 724 C CA . LYS A 1 90 ? 2.306 5.208 2.728 1.00 87.88 90 LYS A CA 1
ATOM 725 C C . LYS A 1 90 ? 0.976 5.934 2.520 1.00 87.88 90 LYS A C 1
ATOM 727 O O . LYS A 1 90 ? 0.892 6.800 1.656 1.00 87.88 90 LYS A O 1
ATOM 732 N N . ALA A 1 91 ? -0.065 5.573 3.273 1.00 86.75 91 ALA A N 1
ATOM 733 C CA . ALA A 1 91 ? -1.342 6.254 3.181 1.00 86.75 91 ALA A CA 1
ATOM 734 C C . ALA A 1 91 ? -1.211 7.680 3.735 1.00 86.75 91 ALA A C 1
ATOM 736 O O . ALA A 1 91 ? -0.895 7.874 4.914 1.00 86.75 91 ALA A O 1
ATOM 737 N N . ALA A 1 92 ? -1.490 8.676 2.897 1.00 79.00 92 ALA A N 1
ATOM 738 C CA . ALA A 1 92 ? -1.690 10.045 3.326 1.00 79.00 92 ALA A CA 1
ATOM 739 C C . ALA A 1 92 ? -2.933 10.086 4.217 1.00 79.00 92 ALA A C 1
ATOM 741 O O . ALA A 1 92 ? -4.057 9.816 3.789 1.00 79.00 92 ALA A O 1
ATOM 742 N N . ARG A 1 93 ? -2.730 10.407 5.493 1.00 66.25 93 ARG A N 1
ATOM 743 C CA . ARG A 1 93 ? -3.828 10.493 6.449 1.00 66.25 93 ARG A CA 1
ATOM 744 C C . ARG A 1 93 ? -4.458 11.877 6.358 1.00 66.25 93 ARG A C 1
ATOM 746 O O . ARG A 1 93 ? -4.135 12.761 7.148 1.00 66.25 93 ARG A O 1
ATOM 753 N N . LEU A 1 94 ? -5.384 12.056 5.421 1.00 58.38 94 LEU A N 1
ATOM 754 C CA . LEU A 1 94 ? -6.343 13.160 5.471 1.00 58.38 94 LEU A CA 1
ATOM 755 C C . LEU A 1 94 ? -7.334 12.859 6.604 1.00 58.38 94 LEU A C 1
ATOM 757 O O . LEU A 1 94 ? -8.445 12.400 6.366 1.00 58.38 94 LEU A O 1
ATOM 761 N N . GLN A 1 95 ? -6.897 12.991 7.861 1.00 58.81 95 GLN A N 1
ATOM 762 C CA . GLN A 1 95 ? -7.712 12.566 8.998 1.00 58.81 95 GLN A CA 1
ATOM 763 C C . GLN A 1 95 ? -8.861 13.542 9.224 1.00 58.81 95 GLN A C 1
ATOM 765 O O . GLN A 1 95 ? -8.748 14.497 9.997 1.00 58.81 95 GLN A O 1
ATOM 770 N N . VAL A 1 96 ? -9.996 13.253 8.597 1.00 70.94 96 VAL A N 1
ATOM 771 C CA . VAL A 1 96 ? -11.279 13.817 8.994 1.00 70.94 96 VAL A CA 1
ATOM 772 C C . VAL A 1 96 ? -11.514 13.431 10.459 1.00 70.94 96 VAL A C 1
ATOM 774 O O . VAL A 1 96 ? -11.288 12.287 10.860 1.00 70.94 96 VAL A O 1
ATOM 777 N N . LYS A 1 97 ? -11.951 14.380 11.299 1.00 76.81 97 LYS A N 1
ATOM 778 C CA . LYS A 1 97 ? -12.208 14.121 12.732 1.00 76.81 97 LYS A CA 1
ATOM 779 C C . LYS A 1 97 ? -13.174 12.940 12.952 1.00 76.81 97 LYS A C 1
ATOM 781 O O . LYS A 1 97 ? -13.047 12.234 13.948 1.00 76.81 97 LYS A O 1
ATOM 786 N N . PHE A 1 98 ? -14.088 12.692 12.011 1.00 80.62 98 PHE A N 1
ATOM 787 C CA . PHE A 1 98 ? -15.019 11.558 12.029 1.00 80.62 98 PHE A CA 1
ATOM 788 C C . PHE A 1 98 ? -14.335 10.186 11.882 1.00 80.62 98 PHE A C 1
ATOM 790 O O . PHE A 1 98 ? -14.693 9.259 12.611 1.00 80.62 98 PHE A O 1
ATOM 797 N N . ASP A 1 99 ? -13.306 10.057 11.040 1.00 86.44 99 ASP A N 1
ATOM 798 C CA . ASP A 1 99 ? -12.546 8.803 10.899 1.00 86.44 99 ASP A CA 1
ATOM 799 C C . ASP A 1 99 ? -11.844 8.462 12.216 1.00 86.44 99 ASP A C 1
ATOM 801 O O . ASP A 1 99 ? -11.873 7.328 12.687 1.00 86.44 99 ASP A O 1
ATOM 805 N N . LYS A 1 100 ? -11.278 9.469 12.892 1.00 85.31 100 LYS A N 1
ATOM 806 C CA . LYS A 1 100 ? -10.658 9.281 14.213 1.00 85.31 100 LYS A CA 1
ATOM 807 C C . LYS A 1 100 ? -11.656 8.789 15.259 1.00 85.31 100 LYS A C 1
ATOM 809 O O . LYS A 1 100 ? -11.309 7.929 16.060 1.00 85.31 100 LYS A O 1
ATOM 814 N N . MET A 1 101 ? -12.888 9.303 15.240 1.00 86.88 101 MET A N 1
ATOM 815 C CA . MET A 1 101 ? -13.948 8.868 16.159 1.00 86.88 101 MET A CA 1
ATOM 816 C C . MET A 1 101 ? -14.333 7.401 15.970 1.00 86.88 101 MET A C 1
ATOM 818 O O . MET A 1 101 ? -14.765 6.749 16.918 1.00 86.88 101 MET A O 1
ATOM 822 N N . THR A 1 102 ? -14.191 6.891 14.751 1.00 89.12 102 THR A N 1
ATOM 823 C CA . THR A 1 102 ? -14.647 5.554 14.359 1.00 89.12 102 THR A CA 1
ATOM 824 C C . THR A 1 102 ? -13.501 4.560 14.134 1.00 89.12 102 THR A C 1
ATOM 826 O O . THR A 1 102 ? -13.726 3.379 13.868 1.00 89.12 102 THR A O 1
ATOM 829 N N . THR A 1 103 ? -12.269 5.020 14.349 1.00 90.06 103 THR A N 1
ATOM 830 C CA . THR A 1 103 ? -11.045 4.221 14.362 1.00 90.06 103 THR A CA 1
ATOM 831 C C . THR A 1 103 ? -11.061 3.216 15.518 1.00 90.06 103 THR A C 1
ATOM 833 O O . THR A 1 103 ? -11.369 3.609 16.648 1.00 90.06 103 THR A O 1
ATOM 836 N N . PRO A 1 104 ? -10.711 1.934 15.280 1.00 91.12 104 PRO A N 1
ATOM 837 C CA . PRO A 1 104 ? -10.604 0.958 16.356 1.00 91.12 104 PRO A CA 1
ATOM 838 C C . PRO A 1 104 ? -9.543 1.388 17.371 1.00 91.12 104 PRO A C 1
ATOM 840 O O . PRO A 1 104 ? -8.495 1.929 17.016 1.00 91.12 104 PRO A O 1
ATOM 843 N N . LEU A 1 105 ? -9.823 1.153 18.647 1.00 88.38 105 LEU A N 1
ATOM 844 C CA . LEU A 1 105 ? -9.002 1.592 19.768 1.00 88.38 105 LEU A CA 1
ATOM 845 C C . LEU A 1 105 ? -8.084 0.472 20.266 1.00 88.38 105 LEU A C 1
ATOM 847 O O . LEU A 1 105 ? -6.905 0.698 20.527 1.00 88.38 105 LEU A O 1
ATOM 851 N N . LEU A 1 106 ? -8.632 -0.736 20.410 1.00 87.56 106 LEU A N 1
ATOM 852 C CA . LEU A 1 106 ? -7.995 -1.813 21.169 1.00 87.56 106 LEU A CA 1
ATOM 853 C C . LEU A 1 106 ? -6.895 -2.528 20.362 1.00 87.56 106 LEU A C 1
ATOM 855 O O . LEU A 1 106 ? -5.759 -2.647 20.826 1.00 87.56 106 LEU A O 1
ATOM 859 N N . GLU A 1 107 ? -7.210 -2.956 19.136 1.00 85.75 107 GLU A N 1
ATOM 860 C CA . GLU A 1 107 ? -6.281 -3.605 18.196 1.00 85.75 107 GLU A CA 1
ATOM 861 C C . GLU A 1 107 ? -5.886 -2.677 17.046 1.00 85.75 107 GLU A C 1
ATOM 863 O O . GLU A 1 107 ? -6.165 -2.928 15.875 1.00 85.75 107 GLU A O 1
ATOM 868 N N . ASN A 1 108 ? -5.226 -1.572 17.387 1.00 88.56 108 ASN A N 1
ATOM 869 C CA . ASN A 1 108 ? -4.789 -0.592 16.406 1.00 88.56 108 ASN A CA 1
ATOM 870 C C . ASN A 1 108 ? -3.278 -0.393 16.443 1.00 88.56 108 ASN A C 1
ATOM 872 O O . ASN A 1 108 ? -2.732 0.116 17.420 1.00 88.56 108 ASN A O 1
ATOM 876 N N . ALA A 1 109 ? -2.611 -0.754 15.349 1.00 86.25 109 ALA A N 1
ATOM 877 C CA . ALA A 1 109 ? -1.168 -0.634 15.173 1.00 86.25 109 ALA A CA 1
ATOM 878 C C . ALA A 1 109 ? -0.643 0.815 15.246 1.00 86.25 109 ALA A C 1
ATOM 880 O O . ALA A 1 109 ? 0.557 1.020 15.410 1.00 86.25 109 ALA A O 1
ATOM 881 N N . ASP A 1 110 ? -1.518 1.817 15.142 1.00 82.19 110 ASP A N 1
ATOM 882 C CA . ASP A 1 110 ? -1.163 3.231 15.305 1.00 82.19 110 ASP A CA 1
ATOM 883 C C . ASP A 1 110 ? -1.170 3.688 16.772 1.00 82.19 110 ASP A C 1
ATOM 885 O O . ASP A 1 110 ? -0.630 4.748 17.099 1.00 82.19 110 ASP A O 1
ATOM 889 N N . ILE A 1 111 ? -1.785 2.903 17.662 1.00 79.69 111 ILE A N 1
ATOM 890 C CA . ILE A 1 111 ? -1.919 3.194 19.090 1.00 79.69 111 ILE A CA 1
ATOM 891 C C . ILE A 1 111 ? -0.990 2.247 19.848 1.00 79.69 111 ILE A C 1
ATOM 893 O O . ILE A 1 111 ? -1.300 1.080 20.080 1.00 79.69 111 ILE A O 1
ATOM 897 N N . ALA A 1 112 ? 0.184 2.749 20.224 1.00 65.12 112 ALA A N 1
ATOM 898 C CA . ALA A 1 112 ? 1.204 1.945 20.886 1.00 65.12 112 ALA A CA 1
ATOM 899 C C . ALA A 1 112 ? 1.095 2.032 22.417 1.00 65.12 112 ALA A C 1
ATOM 901 O O . ALA A 1 112 ? 1.133 3.117 22.994 1.00 65.12 112 ALA A O 1
ATOM 902 N N . TYR A 1 113 ? 1.041 0.875 23.086 1.00 62.62 113 TYR A N 1
ATOM 903 C CA . TYR A 1 113 ? 1.093 0.763 24.551 1.00 62.62 113 TYR A CA 1
ATOM 904 C C . TYR A 1 113 ? 2.539 0.718 25.094 1.00 62.62 113 TYR A C 1
ATOM 906 O O . TYR A 1 113 ? 2.748 0.923 26.295 1.00 62.62 113 TYR A O 1
ATOM 914 N N . SER A 1 114 ? 3.534 0.415 24.240 1.00 56.28 114 SER A N 1
ATOM 915 C CA . SER A 1 114 ? 4.952 0.252 24.609 1.00 56.28 114 SER A CA 1
ATOM 916 C C . SER A 1 114 ? 5.936 0.559 23.462 1.00 56.28 114 SER A C 1
ATOM 918 O O . SER A 1 114 ? 5.549 0.631 22.296 1.00 56.28 114 SER A O 1
ATOM 920 N N . TYR A 1 115 ? 7.231 0.654 23.798 1.00 50.38 115 TYR A N 1
ATOM 921 C CA . TYR A 1 115 ? 8.364 0.873 22.878 1.00 50.38 115 TYR A CA 1
ATOM 922 C C . TYR A 1 115 ? 8.472 -0.160 21.734 1.00 50.38 115 TYR A C 1
ATOM 924 O O . TYR A 1 115 ? 9.116 0.106 20.726 1.00 50.38 115 TYR A O 1
ATOM 932 N N . ARG A 1 116 ? 7.826 -1.331 21.848 1.00 53.25 116 ARG A N 1
ATOM 933 C CA . ARG A 1 116 ? 7.888 -2.411 20.841 1.00 53.25 116 ARG A CA 1
ATOM 934 C C . ARG A 1 116 ? 6.702 -2.452 19.869 1.00 53.25 116 ARG A C 1
ATOM 936 O O . ARG A 1 116 ? 6.545 -3.440 19.161 1.00 53.25 116 ARG A O 1
ATOM 943 N N . GLY A 1 117 ? 5.859 -1.417 19.836 1.00 58.50 117 GLY A N 1
ATOM 944 C CA . GLY A 1 117 ? 4.756 -1.332 18.868 1.00 58.50 117 GLY A CA 1
ATOM 945 C C . GLY A 1 117 ? 3.597 -2.304 19.128 1.00 58.50 117 GLY A C 1
ATOM 946 O O . GLY A 1 117 ? 2.843 -2.619 18.213 1.00 58.50 117 GLY A O 1
ATOM 947 N N . SER A 1 118 ? 3.444 -2.797 20.362 1.00 72.62 118 SER A N 1
ATOM 948 C CA . SER A 1 118 ? 2.266 -3.577 20.765 1.00 72.62 118 SER A CA 1
ATOM 949 C C . SER A 1 118 ? 1.033 -2.673 20.881 1.00 72.62 118 SER A C 1
ATOM 951 O O . SER A 1 118 ? 1.118 -1.590 21.471 1.00 72.62 118 SER A O 1
ATOM 953 N N . THR A 1 119 ? -0.101 -3.147 20.362 1.00 82.75 119 THR A N 1
ATOM 954 C CA . THR A 1 119 ? -1.426 -2.517 20.497 1.00 82.75 119 THR A CA 1
ATOM 955 C C . THR A 1 119 ? -1.917 -2.576 21.946 1.00 82.75 119 THR A C 1
ATOM 957 O O . THR A 1 119 ? -1.287 -3.219 22.790 1.00 82.75 119 THR A O 1
ATOM 960 N N . LEU A 1 120 ? -3.036 -1.918 22.273 1.00 81.69 120 LEU A N 1
ATOM 961 C CA . LEU A 1 120 ? -3.596 -1.970 23.632 1.00 81.69 120 LEU A CA 1
ATOM 962 C C . LEU A 1 120 ? -3.972 -3.410 24.035 1.00 81.69 120 LEU A C 1
ATOM 964 O O . LEU A 1 120 ? -3.730 -3.811 25.175 1.00 81.69 120 LEU A O 1
ATOM 968 N N . ALA A 1 121 ? -4.508 -4.193 23.096 1.00 79.81 121 ALA A N 1
ATOM 969 C CA . ALA A 1 121 ? -4.890 -5.588 23.310 1.00 79.81 121 ALA A CA 1
ATOM 970 C C . ALA A 1 121 ? -3.705 -6.576 23.274 1.00 79.81 121 ALA A C 1
ATOM 972 O O . ALA A 1 121 ? -3.680 -7.517 24.063 1.00 79.81 121 ALA A O 1
ATOM 973 N N . GLY A 1 122 ? -2.685 -6.348 22.439 1.00 67.44 122 GLY A N 1
ATOM 974 C CA . GLY A 1 122 ? -1.543 -7.260 22.257 1.00 67.44 122 GLY A CA 1
ATOM 975 C C . GLY A 1 122 ? -0.459 -7.220 23.345 1.00 67.44 122 GLY A C 1
ATOM 976 O O . GLY A 1 122 ? 0.665 -7.668 23.111 1.00 67.44 122 GLY A O 1
ATOM 977 N N . THR A 1 123 ? -0.733 -6.643 24.514 1.00 60.25 123 THR A N 1
ATOM 978 C CA . THR A 1 123 ? 0.249 -6.521 25.604 1.00 60.25 123 THR A CA 1
ATOM 979 C C . THR A 1 123 ? 0.246 -7.763 26.487 1.00 60.25 123 THR A C 1
ATOM 981 O O . THR A 1 123 ? -0.799 -8.338 26.767 1.00 60.25 123 THR A O 1
ATOM 984 N N . SER A 1 124 ? 1.421 -8.183 26.970 1.00 48.59 124 SER A N 1
ATOM 985 C CA . SER A 1 124 ? 1.591 -9.418 27.755 1.00 48.59 124 SER A CA 1
ATOM 986 C C . SER A 1 124 ? 0.884 -9.429 29.120 1.00 48.59 124 SER A C 1
ATOM 988 O O . SER A 1 124 ? 0.971 -10.432 29.823 1.00 48.59 124 SER A O 1
ATOM 990 N N . ARG A 1 125 ? 0.162 -8.359 29.481 1.00 55.47 125 ARG A N 1
ATOM 991 C CA . ARG A 1 125 ? -0.881 -8.297 30.518 1.00 55.47 125 ARG A CA 1
ATOM 992 C C . ARG A 1 125 ? -1.838 -7.151 30.149 1.00 55.47 125 ARG A C 1
ATOM 994 O O . ARG A 1 125 ? -1.512 -6.008 30.483 1.00 55.47 125 ARG A O 1
ATOM 1001 N N . PRO A 1 126 ? -2.974 -7.382 29.461 1.00 60.72 126 PRO A N 1
ATOM 1002 C CA . PRO A 1 126 ? -3.946 -6.309 29.266 1.00 60.72 126 PRO A CA 1
ATOM 1003 C C . PRO A 1 126 ? -4.352 -5.756 30.641 1.00 60.72 126 PRO A C 1
ATOM 1005 O O . PRO A 1 126 ? -4.387 -6.504 31.617 1.00 60.72 126 PRO A O 1
ATOM 1008 N N . LEU A 1 127 ? -4.658 -4.455 30.741 1.00 71.44 127 LEU A N 1
ATOM 1009 C CA . LEU A 1 127 ? -4.981 -3.747 31.999 1.00 71.44 127 LEU A CA 1
ATOM 1010 C C . LEU A 1 127 ? -6.193 -4.321 32.785 1.00 71.44 127 LEU A C 1
ATOM 1012 O O . LEU A 1 127 ? -6.653 -3.695 33.735 1.00 71.44 127 LEU A O 1
ATOM 1016 N N . GLY A 1 128 ? -6.767 -5.462 32.390 1.00 79.38 128 GLY A N 1
ATOM 1017 C CA . GLY A 1 128 ? -8.084 -5.963 32.802 1.00 79.38 128 GLY A CA 1
ATOM 1018 C C . GLY A 1 128 ? -9.210 -5.135 32.180 1.00 79.38 128 GLY A C 1
ATOM 1019 O O . GLY A 1 128 ? -10.120 -5.670 31.563 1.00 79.38 128 GLY A O 1
ATOM 1020 N N . LEU A 1 129 ? -9.056 -3.812 32.221 1.00 85.69 129 LEU A N 1
ATOM 1021 C CA . LEU A 1 129 ? -9.947 -2.809 31.651 1.00 85.69 129 LEU A CA 1
ATOM 1022 C C . LEU A 1 129 ? -10.206 -3.025 30.154 1.00 85.69 129 LEU A C 1
ATOM 1024 O O . LEU A 1 129 ? -11.333 -2.863 29.710 1.00 85.69 129 LEU A O 1
ATOM 1028 N N . ILE A 1 130 ? -9.199 -3.451 29.382 1.00 87.50 130 ILE A N 1
ATOM 1029 C CA . ILE A 1 130 ? -9.347 -3.718 27.938 1.00 87.50 130 ILE A CA 1
ATOM 1030 C C . ILE A 1 130 ? -10.361 -4.836 27.657 1.00 87.50 130 ILE A C 1
ATOM 1032 O O . ILE A 1 130 ? -11.120 -4.728 26.699 1.00 87.50 130 ILE A O 1
ATOM 1036 N N . ALA A 1 131 ? -10.384 -5.888 28.483 1.00 86.50 131 ALA A N 1
ATOM 1037 C CA . ALA A 1 131 ? -11.339 -6.984 28.326 1.00 86.50 131 ALA A CA 1
ATOM 1038 C C . ALA A 1 131 ? -12.765 -6.504 28.619 1.00 86.50 131 ALA A C 1
ATOM 1040 O O . ALA A 1 131 ? -13.657 -6.730 27.812 1.00 86.50 131 ALA A O 1
ATOM 1041 N N . ILE A 1 132 ? -12.941 -5.732 29.697 1.00 89.12 132 ILE A N 1
ATOM 1042 C CA . ILE A 1 132 ? -14.239 -5.153 30.069 1.00 89.12 132 ILE A CA 1
ATOM 1043 C C . ILE A 1 132 ? -14.746 -4.216 28.970 1.00 89.12 132 ILE A C 1
ATOM 1045 O O . ILE A 1 132 ? -15.905 -4.296 28.582 1.00 89.12 132 ILE A O 1
ATOM 1049 N N . LEU A 1 133 ? -13.888 -3.345 28.426 1.00 90.69 133 LEU A N 1
ATOM 1050 C CA . LEU A 1 133 ? -14.274 -2.471 27.314 1.00 90.69 133 LEU A CA 1
ATOM 1051 C C . LEU A 1 133 ? -14.740 -3.279 26.097 1.00 90.69 133 LEU A C 1
ATOM 1053 O O . LEU A 1 133 ? -15.768 -2.944 25.515 1.00 90.69 133 LEU A O 1
ATOM 1057 N N . ALA A 1 134 ? -14.023 -4.349 25.738 1.00 90.56 134 ALA A N 1
ATOM 1058 C CA . ALA A 1 134 ? -14.415 -5.227 24.639 1.00 90.56 134 ALA A CA 1
ATOM 1059 C C . ALA A 1 134 ? -15.758 -5.932 24.912 1.00 90.56 134 ALA A C 1
ATOM 1061 O O . ALA A 1 134 ? -16.624 -5.943 24.040 1.00 90.56 134 ALA A O 1
ATOM 1062 N N . GLU A 1 135 ? -15.967 -6.448 26.129 1.00 90.50 135 GLU A N 1
ATOM 1063 C CA . GLU A 1 135 ? -17.229 -7.069 26.565 1.00 90.50 135 GLU A CA 1
ATOM 1064 C C . GLU A 1 135 ? -18.412 -6.094 26.514 1.00 90.50 135 GLU A C 1
ATOM 1066 O O . GLU A 1 135 ? -19.511 -6.481 26.125 1.00 90.50 135 GLU A O 1
ATOM 1071 N N . GLN A 1 136 ? -18.187 -4.818 26.844 1.00 91.94 136 GLN A N 1
ATOM 1072 C CA . GLN A 1 136 ? -19.200 -3.761 26.744 1.00 91.94 136 GLN A CA 1
ATOM 1073 C C . GLN A 1 136 ? -19.338 -3.176 25.325 1.00 91.94 136 GLN A C 1
ATOM 1075 O O . GLN A 1 136 ? -20.066 -2.205 25.120 1.00 91.94 136 GLN A O 1
ATOM 1080 N N . GLY A 1 137 ? -18.638 -3.731 24.329 1.00 90.38 137 GLY A N 1
ATOM 1081 C CA . GLY A 1 137 ? -18.694 -3.265 22.941 1.00 90.38 137 GLY A CA 1
ATOM 1082 C C . GLY A 1 137 ? -18.048 -1.895 22.703 1.00 90.38 137 GLY A C 1
ATOM 1083 O O . GLY A 1 137 ? -18.297 -1.266 21.672 1.00 90.38 137 GLY A O 1
ATOM 1084 N N . ILE A 1 138 ? -17.210 -1.422 23.629 1.00 91.94 138 ILE A N 1
ATOM 1085 C CA . ILE A 1 138 ? -16.465 -0.168 23.505 1.00 91.94 138 ILE A CA 1
ATOM 1086 C C . ILE A 1 138 ? -15.181 -0.437 22.721 1.00 91.94 138 ILE A C 1
ATOM 1088 O O . ILE A 1 138 ? -14.126 -0.748 23.277 1.00 91.94 138 ILE A O 1
ATOM 1092 N N . LEU A 1 139 ? -15.285 -0.318 21.397 1.00 91.31 139 LEU A N 1
ATOM 1093 C CA . LEU A 1 139 ? -14.199 -0.635 20.468 1.00 91.31 139 LEU A CA 1
ATOM 1094 C C . LEU A 1 139 ? -13.539 0.615 19.871 1.00 91.31 139 LEU A C 1
ATOM 1096 O O . LEU A 1 139 ? -12.429 0.518 19.353 1.00 91.31 139 LEU A O 1
ATOM 1100 N N . ARG A 1 140 ? -14.195 1.779 19.925 1.00 90.31 140 ARG A N 1
ATOM 1101 C CA . ARG A 1 140 ? -13.792 3.039 19.278 1.00 90.31 140 ARG A CA 1
ATOM 1102 C C . ARG A 1 140 ? -13.987 4.221 20.230 1.00 90.31 140 ARG A C 1
ATOM 1104 O O . ARG A 1 140 ? -14.767 4.130 21.184 1.00 90.31 140 ARG A O 1
ATOM 1111 N N . PRO A 1 141 ? -13.368 5.379 19.939 1.00 89.69 141 PRO A N 1
ATOM 1112 C CA . PRO A 1 141 ? -13.653 6.613 20.664 1.00 89.69 141 PRO A CA 1
ATOM 1113 C C . PRO A 1 141 ? -15.144 6.967 20.688 1.00 89.69 141 PRO A C 1
ATOM 1115 O O . PRO A 1 141 ? -15.644 7.380 21.726 1.00 89.69 141 PRO A O 1
ATOM 1118 N N . LEU A 1 142 ? -15.876 6.765 19.587 1.00 87.44 142 LEU A N 1
ATOM 1119 C CA . LEU A 1 142 ? -17.307 7.072 19.517 1.00 87.44 142 LEU A CA 1
ATOM 1120 C C . LEU A 1 142 ? -18.135 6.344 20.579 1.00 87.44 142 LEU A C 1
ATOM 1122 O O . LEU A 1 142 ? -18.998 6.965 21.194 1.00 87.44 142 LEU A O 1
ATOM 1126 N N . GLU A 1 143 ? -17.896 5.051 20.801 1.00 89.38 143 GLU A N 1
ATOM 1127 C CA . GLU A 1 143 ? -18.615 4.313 21.843 1.00 89.38 143 GLU A CA 1
ATOM 1128 C C . GLU A 1 143 ? -18.179 4.767 23.244 1.00 89.38 143 GLU A C 1
ATOM 1130 O O . GLU A 1 143 ? -19.017 4.917 24.129 1.00 89.38 143 GLU A O 1
ATOM 1135 N N . LEU A 1 144 ? -16.896 5.095 23.424 1.00 89.25 144 LEU A N 1
ATOM 1136 C CA . LEU A 1 144 ? -16.356 5.596 24.689 1.00 89.25 144 LEU A CA 1
ATOM 1137 C C . LEU A 1 144 ? -16.956 6.960 25.088 1.00 89.25 144 LEU A C 1
ATOM 1139 O O . LEU A 1 144 ? -17.367 7.135 26.232 1.00 89.25 144 LEU A O 1
ATOM 1143 N N . PHE A 1 145 ? -17.075 7.896 24.140 1.00 86.81 145 PHE A N 1
ATOM 1144 C CA . PHE A 1 145 ? -17.709 9.207 24.344 1.00 86.81 145 PHE A CA 1
ATOM 1145 C C . PHE A 1 145 ? -19.226 9.127 24.552 1.00 86.81 145 PHE A C 1
ATOM 1147 O O . PHE A 1 145 ? -19.805 10.041 25.123 1.00 86.81 145 PHE A O 1
ATOM 1154 N N . ARG A 1 146 ? -19.885 8.064 24.073 1.00 86.44 146 ARG A N 1
ATOM 1155 C CA . ARG A 1 146 ? -21.306 7.810 24.366 1.00 86.44 146 ARG A CA 1
ATOM 1156 C C . ARG A 1 146 ? -21.507 7.195 25.749 1.00 86.44 146 ARG A C 1
ATOM 1158 O O . ARG A 1 146 ? -22.554 7.394 26.351 1.00 86.44 146 ARG A O 1
ATOM 1165 N N . ALA A 1 147 ? -20.531 6.421 26.217 1.00 87.50 147 ALA A N 1
ATOM 1166 C CA . ALA A 1 147 ? -20.578 5.728 27.498 1.00 87.50 147 ALA A CA 1
ATOM 1167 C C . ALA A 1 147 ? -20.228 6.633 28.692 1.00 87.50 147 ALA A C 1
ATOM 1169 O O . ALA A 1 147 ? -20.784 6.453 29.775 1.00 87.50 147 ALA A O 1
ATOM 1170 N N . CYS A 1 148 ? -19.311 7.586 28.504 1.00 87.00 148 CYS A N 1
ATOM 1171 C CA . CYS A 1 148 ? -18.827 8.496 29.545 1.00 87.00 148 CYS A CA 1
ATOM 1172 C C . CYS A 1 148 ? -19.331 9.928 29.317 1.00 87.00 148 CYS A C 1
ATOM 1174 O O . CYS A 1 148 ? -19.532 10.341 28.177 1.00 87.00 148 CYS A O 1
ATOM 1176 N N . GLU A 1 149 ? -19.479 10.708 30.389 1.00 78.00 149 GLU A N 1
ATOM 1177 C CA . GLU A 1 149 ? -19.753 12.145 30.274 1.00 78.00 149 GLU A CA 1
ATOM 1178 C C . GLU A 1 149 ? -18.597 12.871 29.564 1.00 78.00 149 GLU A C 1
ATOM 1180 O O . GLU A 1 149 ? -17.429 12.505 29.705 1.00 78.00 149 GLU A O 1
ATOM 1185 N N . THR A 1 150 ? -18.920 13.904 28.781 1.00 74.38 150 THR A N 1
ATOM 1186 C CA . THR A 1 150 ? -17.922 14.784 28.159 1.00 74.38 150 THR A CA 1
ATOM 1187 C C . THR A 1 150 ? -17.597 15.958 29.087 1.00 74.38 150 THR A C 1
ATOM 1189 O O . THR A 1 150 ? -18.532 16.638 29.511 1.00 74.38 150 THR A O 1
ATOM 1192 N N . PRO A 1 151 ? -16.315 16.279 29.338 1.00 78.81 151 PRO A N 1
ATOM 1193 C CA . PRO A 1 151 ? -15.118 15.680 28.749 1.00 78.81 151 PRO A CA 1
ATOM 1194 C C . PRO A 1 151 ? -14.788 14.302 29.339 1.00 78.81 151 PRO A C 1
ATOM 1196 O O . PRO A 1 151 ? -14.954 14.068 30.531 1.00 78.81 151 PRO A O 1
ATOM 1199 N N . LEU A 1 152 ? -14.254 13.413 28.497 1.00 86.56 152 LEU A N 1
ATOM 1200 C CA . LEU A 1 152 ? -13.778 12.102 28.931 1.00 86.56 152 LEU A CA 1
ATOM 1201 C C . LEU A 1 152 ? -12.567 12.271 29.863 1.00 86.56 152 LEU A C 1
ATOM 1203 O O . LEU A 1 152 ? -11.504 12.726 29.436 1.00 86.56 152 LEU A O 1
ATOM 1207 N N . THR A 1 153 ? -12.726 11.865 31.119 1.00 89.25 153 THR A N 1
ATOM 1208 C CA . THR A 1 153 ? -11.697 11.909 32.168 1.00 89.25 153 THR A CA 1
ATOM 1209 C C . THR A 1 153 ? -11.471 10.529 32.783 1.00 89.25 153 THR A C 1
ATOM 1211 O O . THR A 1 153 ? -12.245 9.591 32.577 1.00 89.25 153 THR A O 1
ATOM 1214 N N . ALA A 1 154 ? -10.390 10.377 33.552 1.00 91.25 154 ALA A N 1
ATOM 1215 C CA . ALA A 1 154 ? -10.113 9.123 34.248 1.00 91.25 154 ALA A CA 1
ATOM 1216 C C . ALA A 1 154 ? -11.196 8.805 35.294 1.00 91.25 154 ALA A C 1
ATOM 1218 O O . ALA A 1 154 ? -11.515 7.639 35.517 1.00 91.25 154 ALA A O 1
ATOM 1219 N N . GLU A 1 155 ? -11.778 9.837 35.904 1.00 92.56 155 GLU A N 1
ATOM 1220 C CA . GLU A 1 155 ? -12.843 9.758 36.899 1.00 92.56 155 GLU A CA 1
ATOM 1221 C C . GLU A 1 155 ? -14.161 9.299 36.273 1.00 92.56 155 GLU A C 1
ATOM 1223 O O . GLU A 1 155 ? -14.771 8.355 36.771 1.00 92.56 155 GLU A O 1
ATOM 1228 N N . THR A 1 156 ? -14.572 9.906 35.156 1.00 91.62 156 THR A N 1
ATOM 1229 C CA . THR A 1 156 ? -15.812 9.532 34.450 1.00 91.62 156 THR A CA 1
ATOM 1230 C C . THR A 1 156 ? -15.720 8.115 33.884 1.00 91.62 156 THR A C 1
ATOM 1232 O O . THR A 1 156 ? -16.659 7.331 34.026 1.00 91.62 156 THR A O 1
ATOM 1235 N N . LEU A 1 157 ? -14.558 7.725 33.345 1.00 91.75 157 LEU A N 1
ATOM 1236 C CA . LEU A 1 157 ? -14.311 6.348 32.913 1.00 91.75 157 LEU A CA 1
ATOM 1237 C C . LEU A 1 157 ? -14.312 5.360 34.091 1.00 91.75 157 LEU A C 1
ATOM 1239 O O . LEU A 1 157 ? -14.884 4.276 33.987 1.00 91.75 157 LEU A O 1
ATOM 1243 N N . SER A 1 158 ? -13.710 5.730 35.224 1.00 92.88 158 SER A N 1
ATOM 1244 C CA . SER A 1 158 ? -13.707 4.911 36.443 1.00 92.88 158 SER A CA 1
ATOM 1245 C C . SER A 1 158 ? -15.126 4.679 36.968 1.00 92.88 158 SER A C 1
ATOM 1247 O O . SER A 1 158 ? -15.487 3.542 37.274 1.00 92.88 158 SER A O 1
ATOM 1249 N N . GLN A 1 159 ? -15.953 5.728 36.998 1.00 92.56 159 GLN A N 1
ATOM 1250 C CA . GLN A 1 159 ? -17.361 5.656 37.401 1.00 92.56 159 GLN A CA 1
ATOM 1251 C C . GLN A 1 159 ? -18.218 4.830 36.437 1.00 92.56 159 GLN A C 1
ATOM 1253 O O . GLN A 1 159 ? -19.152 4.155 36.863 1.00 92.56 159 GLN A O 1
ATOM 1258 N N . TYR A 1 160 ? -17.924 4.872 35.137 1.00 92.25 160 TYR A N 1
ATOM 1259 C CA . TYR A 1 160 ? -18.601 4.020 34.166 1.00 92.25 160 TYR A CA 1
ATOM 1260 C C . TYR A 1 160 ? -18.233 2.545 34.379 1.00 92.25 160 TYR A C 1
ATOM 1262 O O . TYR A 1 160 ? -19.111 1.689 34.480 1.00 92.25 160 TYR A O 1
ATOM 1270 N N . LEU A 1 161 ? -16.938 2.242 34.504 1.00 91.81 161 LEU A N 1
ATOM 1271 C CA . LEU A 1 161 ? -16.443 0.871 34.646 1.00 91.81 161 LEU A CA 1
ATOM 1272 C C . LEU A 1 161 ? -16.800 0.229 35.989 1.00 91.81 161 LEU A C 1
ATOM 1274 O O . LEU A 1 161 ? -16.945 -0.993 36.051 1.00 91.81 161 LEU A O 1
ATOM 1278 N N . SER A 1 162 ? -16.971 1.022 37.050 1.00 90.69 162 SER A N 1
ATOM 1279 C CA . SER A 1 162 ? -17.364 0.521 38.373 1.00 90.69 162 SER A CA 1
ATOM 1280 C C . SER A 1 162 ? -18.743 -0.145 38.385 1.00 90.69 162 SER A C 1
ATOM 1282 O O . SER A 1 162 ? -19.014 -0.951 39.272 1.00 90.69 162 SER A O 1
ATOM 1284 N N . ARG A 1 163 ? -19.582 0.122 37.373 1.00 91.25 163 ARG A N 1
ATOM 1285 C CA . ARG A 1 163 ? -20.875 -0.549 37.160 1.00 91.25 163 ARG A CA 1
ATOM 1286 C C . ARG A 1 163 ? -20.729 -2.020 36.762 1.00 91.25 163 ARG A C 1
ATOM 1288 O O . ARG A 1 163 ? -21.662 -2.788 36.961 1.00 91.25 163 ARG A O 1
ATOM 1295 N N . PHE A 1 164 ? -19.580 -2.400 36.203 1.00 90.25 164 PHE A N 1
ATOM 1296 C CA . PHE A 1 164 ? -19.324 -3.748 35.687 1.00 90.25 164 PHE A CA 1
ATOM 1297 C C . PHE A 1 164 ? -18.294 -4.501 36.524 1.00 90.25 164 PHE A C 1
ATOM 1299 O O . PHE A 1 164 ? -18.425 -5.702 36.734 1.00 90.25 164 PHE A O 1
ATOM 1306 N N . VAL A 1 165 ? -17.259 -3.804 37.005 1.00 87.62 165 VAL A N 1
ATOM 1307 C CA . VAL A 1 165 ? -16.168 -4.408 37.778 1.00 87.62 165 VAL A CA 1
ATOM 1308 C C . VAL A 1 165 ? -15.728 -3.475 38.895 1.00 87.62 165 VAL A C 1
ATOM 1310 O O . VAL A 1 165 ? -15.427 -2.304 38.674 1.00 87.62 165 VAL A O 1
ATOM 1313 N N . THR A 1 166 ? -15.603 -4.012 40.104 1.00 79.56 166 THR A N 1
ATOM 1314 C CA . THR A 1 166 ? -15.076 -3.297 41.271 1.00 79.56 166 THR A CA 1
ATOM 1315 C C . THR A 1 166 ? -13.583 -3.563 41.477 1.00 79.56 166 THR A C 1
ATOM 1317 O O . THR A 1 166 ? -13.081 -4.648 41.184 1.00 79.56 166 THR A O 1
ATOM 1320 N N . GLY A 1 167 ? -12.862 -2.596 42.050 1.00 83.62 167 GLY A N 1
ATOM 1321 C CA . GLY A 1 167 ? -11.488 -2.780 42.526 1.00 83.62 167 GLY A CA 1
ATOM 1322 C C . GLY A 1 167 ? -10.424 -2.118 41.648 1.00 83.62 167 GLY A C 1
ATOM 1323 O O . GLY A 1 167 ? -10.645 -1.084 41.024 1.00 83.62 167 GLY A O 1
ATOM 1324 N N . ARG A 1 168 ? -9.210 -2.686 41.627 1.00 83.25 168 ARG A N 1
ATOM 1325 C CA . ARG A 1 168 ? -8.024 -2.036 41.031 1.00 83.25 168 ARG A CA 1
ATOM 1326 C C . ARG A 1 168 ? -8.163 -1.775 39.523 1.00 83.25 168 ARG A C 1
ATOM 1328 O O . ARG A 1 168 ? -7.573 -0.819 39.018 1.00 83.25 168 ARG A O 1
ATOM 1335 N N . ILE A 1 169 ? -8.942 -2.598 38.820 1.00 84.75 169 ILE A N 1
ATOM 1336 C CA . ILE A 1 169 ? -9.139 -2.523 37.365 1.00 84.75 169 ILE A CA 1
ATOM 1337 C C . ILE A 1 169 ? -9.911 -1.258 36.967 1.00 84.75 169 ILE A C 1
ATOM 1339 O O . ILE A 1 169 ? -9.467 -0.542 36.074 1.00 84.75 169 ILE A O 1
ATOM 1343 N N . SER A 1 170 ? -11.001 -0.942 37.668 1.00 88.19 170 SER A N 1
ATOM 1344 C CA . SER A 1 170 ? -11.824 0.253 37.441 1.00 88.19 170 SER A CA 1
ATOM 1345 C C . SER A 1 170 ? -11.339 1.480 38.215 1.00 88.19 170 SER A C 1
ATOM 1347 O O . SER A 1 170 ? -12.004 2.507 38.201 1.00 88.19 170 SER A O 1
ATOM 1349 N N . SER A 1 171 ? -10.180 1.418 38.881 1.00 91.06 171 SER A N 1
ATOM 1350 C CA . SER A 1 171 ? -9.633 2.569 39.609 1.00 91.06 171 SER A CA 1
ATOM 1351 C C . SER A 1 171 ? -9.295 3.737 38.675 1.00 91.06 171 SER A C 1
ATOM 1353 O O . SER A 1 171 ? -8.860 3.534 37.537 1.00 91.06 171 SER A O 1
ATOM 1355 N N . VAL A 1 172 ? -9.402 4.964 39.192 1.00 91.69 172 VAL A N 1
ATOM 1356 C CA . VAL A 1 172 ? -9.008 6.196 38.484 1.00 91.69 172 VAL A CA 1
ATOM 1357 C C . VAL A 1 172 ? -7.584 6.091 37.934 1.00 91.69 172 VAL A C 1
ATOM 1359 O O . VAL A 1 172 ? -7.338 6.430 36.782 1.00 91.69 172 VAL A O 1
ATOM 1362 N N . ARG A 1 173 ? -6.645 5.514 38.696 1.00 90.31 173 ARG A N 1
ATOM 1363 C CA . ARG A 1 173 ? -5.257 5.306 38.248 1.00 90.31 173 ARG A CA 1
ATOM 1364 C C . ARG A 1 173 ? -5.152 4.388 37.025 1.00 90.31 173 ARG A C 1
ATOM 1366 O O . ARG A 1 173 ? -4.356 4.654 36.127 1.00 90.31 173 ARG A O 1
ATOM 1373 N N . SER A 1 174 ? -5.922 3.303 36.986 1.00 88.00 174 SER A N 1
ATOM 1374 C CA . SER A 1 174 ? -5.944 2.391 35.835 1.00 88.00 174 SER A CA 1
ATOM 1375 C C . SER A 1 174 ? -6.560 3.060 34.606 1.00 88.00 174 SER A C 1
ATOM 1377 O O . SER A 1 174 ? -6.024 2.921 33.507 1.00 88.00 174 SER A O 1
ATOM 1379 N N . CYS A 1 175 ? -7.624 3.841 34.805 1.00 89.88 175 CYS A N 1
ATOM 1380 C CA . CYS A 1 175 ? -8.272 4.620 33.751 1.00 89.88 175 CYS A CA 1
ATOM 1381 C C . CYS A 1 175 ? -7.343 5.710 33.201 1.00 89.88 175 CYS A C 1
ATOM 1383 O O . CYS A 1 175 ? -7.221 5.852 31.988 1.00 89.88 175 CYS A O 1
ATOM 1385 N N . PHE A 1 176 ? -6.610 6.409 34.070 1.00 89.81 176 PHE A N 1
ATOM 1386 C CA . PHE A 1 176 ? -5.602 7.393 33.681 1.00 89.81 176 PHE A CA 1
ATOM 1387 C C . PHE A 1 176 ? -4.518 6.770 32.792 1.00 89.81 176 PHE A C 1
ATOM 1389 O O . PHE A 1 176 ? -4.258 7.263 31.700 1.00 89.81 176 PHE A O 1
ATOM 1396 N N . ASN A 1 177 ? -3.948 5.631 33.202 1.00 86.56 177 ASN A N 1
ATOM 1397 C CA . ASN A 1 177 ? -2.935 4.922 32.408 1.00 86.56 177 ASN A CA 1
ATOM 1398 C C . ASN A 1 177 ? -3.457 4.455 31.040 1.00 86.56 177 ASN A C 1
ATOM 1400 O O . ASN A 1 177 ? -2.686 4.329 30.090 1.00 86.56 177 ASN A O 1
ATOM 1404 N N . PHE A 1 178 ? -4.747 4.131 30.946 1.00 87.25 178 PHE A N 1
ATOM 1405 C CA . PHE A 1 178 ? -5.387 3.801 29.678 1.00 87.25 178 PHE A CA 1
ATOM 1406 C C . PHE A 1 178 ? -5.535 5.044 28.791 1.00 87.25 178 PHE A C 1
ATOM 1408 O O . PHE A 1 178 ? -5.117 5.015 27.632 1.00 87.25 178 PHE A O 1
ATOM 1415 N N . LEU A 1 179 ? -6.080 6.134 29.340 1.00 87.62 179 LEU A N 1
ATOM 1416 C CA . LEU A 1 179 ? -6.314 7.383 28.613 1.00 87.62 179 LEU A CA 1
ATOM 1417 C C . LEU A 1 179 ? -5.015 8.041 28.144 1.00 87.62 179 LEU A C 1
ATOM 1419 O O . LEU A 1 179 ? -4.977 8.522 27.019 1.00 87.62 179 LEU A O 1
ATOM 1423 N N . ASP A 1 180 ? -3.946 7.997 28.941 1.00 85.25 180 ASP A N 1
ATOM 1424 C CA . ASP A 1 180 ? -2.614 8.485 28.558 1.00 85.25 180 ASP A CA 1
ATOM 1425 C C . ASP A 1 180 ? -2.127 7.826 27.253 1.00 85.25 180 ASP A C 1
ATOM 1427 O O . ASP A 1 180 ? -1.703 8.486 26.302 1.00 85.25 180 ASP A O 1
ATOM 1431 N N . LYS A 1 181 ? -2.310 6.508 27.137 1.00 81.62 181 LYS A N 1
ATOM 1432 C CA . LYS A 1 181 ? -1.868 5.730 25.970 1.00 81.62 181 LYS A CA 1
ATOM 1433 C C . LYS A 1 181 ? -2.785 5.884 24.767 1.00 81.62 181 LYS A C 1
ATOM 1435 O O . LYS A 1 181 ? -2.316 5.998 23.635 1.00 81.62 181 LYS A O 1
ATOM 1440 N N . ALA A 1 182 ? -4.091 5.928 25.007 1.00 81.94 182 ALA A N 1
ATOM 1441 C CA . ALA A 1 182 ? -5.075 6.274 23.987 1.00 81.94 182 ALA A CA 1
ATOM 1442 C C . ALA A 1 182 ? -5.001 7.763 23.580 1.00 81.94 182 ALA A C 1
ATOM 1444 O O . ALA A 1 182 ? -5.568 8.155 22.557 1.00 81.94 182 ALA A O 1
ATOM 1445 N N . GLY A 1 183 ? -4.269 8.586 24.339 1.00 75.56 183 GLY A N 1
ATOM 1446 C CA . GLY A 1 183 ? -4.220 10.041 24.238 1.00 75.56 183 GLY A CA 1
ATOM 1447 C C . GLY A 1 183 ? -3.762 10.567 22.883 1.00 75.56 183 GLY A C 1
ATOM 1448 O O . GLY A 1 183 ? -4.234 11.616 22.455 1.00 75.56 183 GLY A O 1
ATOM 1449 N N . ARG A 1 184 ? -2.942 9.819 22.130 1.00 73.62 184 ARG A N 1
ATOM 1450 C CA . ARG A 1 184 ? -2.592 10.195 20.743 1.00 73.62 184 ARG A CA 1
ATOM 1451 C C . ARG A 1 184 ? -3.816 10.280 19.829 1.00 73.62 184 ARG A C 1
ATOM 1453 O O . ARG A 1 184 ? -3.863 11.138 18.951 1.00 73.62 184 ARG A O 1
ATOM 1460 N N . LEU A 1 185 ? -4.795 9.398 20.028 1.00 78.44 185 LEU A N 1
ATOM 1461 C CA . LEU A 1 185 ? -6.050 9.408 19.280 1.00 78.44 185 LEU A CA 1
ATOM 1462 C C . LEU A 1 185 ? -7.059 10.359 19.939 1.00 78.44 185 LEU A C 1
ATOM 1464 O O . LEU A 1 185 ? -7.571 11.270 19.282 1.00 78.44 185 LEU A O 1
ATOM 1468 N N . LEU A 1 186 ? -7.290 10.183 21.244 1.00 79.12 186 LEU A N 1
ATOM 1469 C CA . LEU A 1 186 ? -8.333 10.880 22.005 1.00 79.12 186 LEU A CA 1
ATOM 1470 C C . LEU A 1 186 ? -8.036 12.365 22.248 1.00 79.12 186 LEU A C 1
ATOM 1472 O O . LEU A 1 186 ? -8.952 13.178 22.216 1.00 79.12 186 LEU A O 1
ATOM 1476 N N . GLY A 1 187 ? -6.772 12.753 22.422 1.00 73.25 187 GLY A N 1
ATOM 1477 C CA . GLY A 1 187 ? -6.380 14.146 22.670 1.00 73.25 187 GLY A CA 1
ATOM 1478 C C . GLY A 1 187 ? -6.699 15.083 21.502 1.00 73.25 187 GLY A C 1
ATOM 1479 O O . GLY A 1 187 ? -6.887 16.279 21.694 1.00 73.25 187 GLY A O 1
ATOM 1480 N N . SER A 1 188 ? -6.837 14.542 20.287 1.00 71.56 188 SER A N 1
ATOM 1481 C CA . SER A 1 188 ? -7.288 15.308 19.116 1.00 71.56 188 SER A CA 1
ATOM 1482 C C . SER A 1 188 ? -8.817 15.412 18.980 1.00 71.56 188 SER A C 1
ATOM 1484 O O . SER A 1 188 ? -9.307 16.048 18.045 1.00 71.56 188 SER A O 1
ATOM 1486 N N . LEU A 1 189 ? -9.559 14.790 19.902 1.00 73.06 189 LEU A N 1
ATOM 1487 C CA . LEU A 1 189 ? -11.016 14.646 19.925 1.00 73.06 189 LEU A CA 1
ATOM 1488 C C . LEU A 1 189 ? -11.612 15.260 21.204 1.00 73.06 189 LEU A C 1
ATOM 1490 O O . LEU A 1 189 ? -12.458 14.658 21.854 1.00 73.06 189 LEU A O 1
ATOM 1494 N N . THR A 1 190 ? -11.173 16.464 21.583 1.00 67.31 190 THR A N 1
ATOM 1495 C CA . THR A 1 190 ? -11.663 17.158 22.793 1.00 67.31 190 THR A CA 1
ATOM 1496 C C . THR A 1 190 ? -13.165 17.450 22.770 1.00 67.31 190 THR A C 1
ATOM 1498 O O . THR A 1 190 ? -13.785 17.533 23.825 1.00 67.31 190 THR A O 1
ATOM 1501 N N . ILE A 1 191 ? -13.755 17.580 21.578 1.00 68.88 191 ILE A N 1
ATOM 1502 C CA . ILE A 1 191 ? -15.197 17.736 21.359 1.00 68.88 191 ILE A CA 1
ATOM 1503 C C . ILE A 1 191 ? -15.594 16.789 20.216 1.00 68.88 191 ILE A C 1
ATOM 1505 O O . ILE A 1 191 ? -14.908 16.789 19.181 1.00 68.88 191 ILE A O 1
ATOM 1509 N N . PRO A 1 192 ? -16.670 15.989 20.358 1.00 68.19 192 PRO A N 1
ATOM 1510 C CA . PRO A 1 192 ? -17.150 15.144 19.273 1.00 68.19 192 PRO A CA 1
ATOM 1511 C C . PRO A 1 192 ? -17.519 16.014 18.058 1.00 68.19 192 PRO A C 1
ATOM 1513 O O . PRO A 1 192 ? -18.159 17.056 18.216 1.00 68.19 192 PRO A O 1
ATOM 1516 N N . PRO A 1 193 ? -17.101 15.634 16.838 1.00 73.44 193 PRO A N 1
ATOM 1517 C CA . PRO A 1 193 ? -17.380 16.426 15.650 1.00 73.44 193 PRO A CA 1
ATOM 1518 C C . PRO A 1 193 ? -18.894 16.516 15.403 1.00 73.44 193 PRO A C 1
ATOM 1520 O O . PRO A 1 193 ? -19.599 15.508 15.430 1.00 73.44 193 PRO A O 1
ATOM 1523 N N . ILE A 1 194 ? -19.381 17.734 15.154 1.00 72.25 194 ILE A N 1
ATOM 1524 C CA . ILE A 1 194 ? -20.786 18.010 14.840 1.00 72.25 194 ILE A CA 1
ATOM 1525 C C . ILE A 1 194 ? -20.972 17.854 13.331 1.00 72.25 194 ILE A C 1
ATOM 1527 O O . ILE A 1 194 ? -20.291 18.514 12.548 1.00 72.25 194 ILE A O 1
ATOM 1531 N N . GLY A 1 195 ? -21.873 16.967 12.917 1.00 70.94 195 GLY A N 1
ATOM 1532 C CA . GLY A 1 195 ? -22.184 16.737 11.508 1.00 70.94 195 GLY A CA 1
ATOM 1533 C C . GLY A 1 195 ? -22.796 15.359 11.252 1.00 70.94 195 GLY A C 1
ATOM 1534 O O . GLY A 1 195 ? -22.903 14.546 12.173 1.00 70.94 195 GLY A O 1
ATOM 1535 N N . PRO A 1 196 ? -23.223 15.089 10.009 1.00 64.69 196 PRO A N 1
ATOM 1536 C CA . PRO A 1 196 ? -23.850 13.823 9.658 1.00 64.69 196 PRO A CA 1
ATOM 1537 C C . PRO A 1 196 ? -22.843 12.669 9.768 1.00 64.69 196 PRO A C 1
ATOM 1539 O O . PRO A 1 196 ? -21.863 12.609 9.029 1.00 64.69 196 PRO A O 1
ATOM 1542 N N . SER A 1 197 ? -23.108 11.725 10.672 1.00 62.59 197 SER A N 1
ATOM 1543 C CA . SER A 1 197 ? -22.415 10.434 10.701 1.00 62.59 197 SER A CA 1
ATOM 1544 C C . SER A 1 197 ? -23.101 9.491 9.715 1.00 62.59 197 SER A C 1
ATOM 1546 O O . SER A 1 197 ? -24.266 9.147 9.898 1.00 62.59 197 SER A O 1
ATOM 1548 N N . GLN A 1 198 ? -22.400 9.103 8.651 1.00 58.12 198 GLN A N 1
ATOM 1549 C CA . GLN A 1 198 ? -23.009 8.403 7.514 1.00 58.12 198 GLN A CA 1
ATOM 1550 C C . GLN A 1 198 ? -23.072 6.873 7.664 1.00 58.12 198 GLN A C 1
ATOM 1552 O O . GLN A 1 198 ? -23.789 6.221 6.912 1.00 58.12 198 GLN A O 1
ATOM 1557 N N . THR A 1 199 ? -22.339 6.275 8.609 1.00 66.25 199 THR A N 1
ATOM 1558 C CA . THR A 1 199 ? -22.133 4.815 8.662 1.00 66.25 199 THR A CA 1
ATOM 1559 C C . THR A 1 199 ? -22.376 4.251 10.062 1.00 66.25 199 THR A C 1
ATOM 1561 O O . THR A 1 199 ? -21.909 4.806 11.058 1.00 66.25 199 THR A O 1
ATOM 1564 N N . VAL A 1 200 ? -23.087 3.121 10.137 1.00 71.12 200 VAL A N 1
ATOM 1565 C CA . VAL A 1 200 ? -23.348 2.368 11.382 1.00 71.12 200 VAL A CA 1
ATOM 1566 C C . VAL A 1 200 ? -22.536 1.061 11.438 1.00 71.12 200 VAL A C 1
ATOM 1568 O O . VAL A 1 200 ? -22.382 0.467 12.503 1.00 71.12 200 VAL A O 1
ATOM 1571 N N . ARG A 1 201 ? -21.974 0.620 10.304 1.00 80.75 201 ARG A N 1
ATOM 1572 C CA . ARG A 1 201 ? -21.155 -0.595 10.153 1.00 80.75 201 ARG A CA 1
ATOM 1573 C C . ARG A 1 201 ? -20.033 -0.359 9.151 1.00 80.75 201 ARG A C 1
ATOM 1575 O O . ARG A 1 201 ? -20.125 0.559 8.344 1.00 80.75 201 ARG A O 1
ATOM 1582 N N . TYR A 1 202 ? -18.998 -1.200 9.189 1.00 87.62 202 TYR A N 1
ATOM 1583 C CA . TYR A 1 202 ? -17.870 -1.124 8.247 1.00 87.62 202 TYR A CA 1
ATOM 1584 C C . TYR A 1 202 ? -17.097 0.206 8.304 1.00 87.62 202 TYR A C 1
ATOM 1586 O O . TYR A 1 202 ? -16.548 0.644 7.298 1.00 87.62 202 TYR A O 1
ATOM 1594 N N . TYR A 1 203 ? -17.005 0.836 9.482 1.00 89.12 203 TYR A N 1
ATOM 1595 C CA . TYR A 1 203 ? -16.364 2.147 9.675 1.00 89.12 203 TYR A CA 1
ATOM 1596 C C . TYR A 1 203 ? -15.023 2.291 8.951 1.00 89.12 203 TYR A C 1
ATOM 1598 O O . TYR A 1 203 ? -14.862 3.171 8.110 1.00 89.12 203 TYR A O 1
ATOM 1606 N N . ALA A 1 204 ? -14.098 1.362 9.203 1.00 90.75 204 ALA A N 1
ATOM 1607 C CA . ALA A 1 204 ? -12.769 1.392 8.612 1.00 90.75 204 ALA A CA 1
ATOM 1608 C C . ALA A 1 204 ? -12.762 1.237 7.082 1.00 90.75 204 ALA A C 1
ATOM 1610 O O . ALA A 1 204 ? -11.812 1.688 6.445 1.00 90.75 204 ALA A O 1
ATOM 1611 N N . ALA A 1 205 ? -13.799 0.654 6.471 1.00 90.75 205 ALA A N 1
ATOM 1612 C CA . ALA A 1 205 ? -13.928 0.656 5.017 1.00 90.75 205 ALA A CA 1
ATOM 1613 C C . ALA A 1 205 ? -14.206 2.069 4.493 1.00 90.75 205 ALA A C 1
ATOM 1615 O O . ALA A 1 205 ? -13.637 2.463 3.479 1.00 90.75 205 ALA A O 1
ATOM 1616 N N . SER A 1 206 ? -15.030 2.841 5.203 1.00 88.62 206 SER A N 1
ATOM 1617 C CA . SER A 1 206 ? -15.429 4.208 4.845 1.00 88.62 206 SER A CA 1
ATOM 1618 C C . SER A 1 206 ? -14.394 5.277 5.195 1.00 88.62 206 SER A C 1
ATOM 1620 O O . SER A 1 206 ? -14.549 6.417 4.769 1.00 88.62 206 SER A O 1
ATOM 1622 N N . HIS A 1 207 ? -13.336 4.931 5.931 1.00 89.06 207 HIS A N 1
ATOM 1623 C CA . HIS A 1 207 ? -12.250 5.870 6.202 1.00 89.06 207 HIS A CA 1
ATOM 1624 C C . HIS A 1 207 ? -11.535 6.300 4.918 1.00 89.06 207 HIS A C 1
ATOM 1626 O O . HIS A 1 207 ? -11.480 5.572 3.916 1.00 89.06 207 HIS A O 1
ATOM 1632 N N . THR A 1 208 ? -10.936 7.486 4.985 1.00 87.19 208 THR A N 1
ATOM 1633 C CA . THR A 1 208 ? -10.186 8.077 3.881 1.00 87.19 208 THR A CA 1
ATOM 1634 C C . THR A 1 208 ? -8.816 7.411 3.757 1.00 87.19 208 THR A C 1
ATOM 1636 O O . THR A 1 208 ? -7.885 7.695 4.512 1.00 87.19 208 THR A O 1
ATOM 1639 N N . TRP A 1 209 ? -8.687 6.516 2.778 1.00 89.75 209 TRP A N 1
ATOM 1640 C CA . TRP A 1 209 ? -7.446 5.816 2.450 1.00 89.75 209 TRP A CA 1
ATOM 1641 C C . TRP A 1 209 ? -6.869 6.366 1.140 1.00 89.75 209 TRP A C 1
ATOM 1643 O O . TRP A 1 209 ? -7.241 5.917 0.054 1.00 89.75 209 TRP A O 1
ATOM 1653 N N . VAL A 1 210 ? -5.968 7.344 1.243 1.00 89.88 210 VAL A N 1
ATOM 1654 C CA . VAL A 1 210 ? -5.322 7.987 0.087 1.00 89.88 210 VAL A CA 1
ATOM 1655 C C . VAL A 1 210 ? -3.869 7.548 -0.001 1.00 89.88 210 VAL A C 1
ATOM 1657 O O . VAL A 1 210 ? -3.151 7.616 0.988 1.00 89.88 210 VAL A O 1
ATOM 1660 N N . PHE A 1 211 ? -3.425 7.114 -1.176 1.00 89.25 211 PHE A N 1
ATOM 1661 C CA . PHE A 1 211 ? -2.046 6.717 -1.455 1.00 89.25 211 PHE A CA 1
ATOM 1662 C C . PHE A 1 211 ? -1.518 7.569 -2.605 1.00 89.25 211 PHE A C 1
ATOM 1664 O O . PHE A 1 211 ? -2.098 7.577 -3.692 1.00 89.25 211 PHE A O 1
ATOM 1671 N N . ASP A 1 212 ? -0.434 8.299 -2.352 1.00 85.00 212 ASP A N 1
ATOM 1672 C CA . ASP A 1 212 ? 0.040 9.383 -3.215 1.00 85.00 212 ASP A CA 1
ATOM 1673 C C . ASP A 1 212 ? -1.065 10.443 -3.412 1.00 85.00 212 ASP A C 1
ATOM 1675 O O . ASP A 1 212 ? -1.350 11.211 -2.494 1.00 85.00 212 ASP A O 1
ATOM 1679 N N . THR A 1 213 ? -1.731 10.454 -4.569 1.00 86.38 213 THR A N 1
ATOM 1680 C CA . THR A 1 213 ? -2.877 11.331 -4.878 1.00 86.38 213 THR A CA 1
ATOM 1681 C C . THR A 1 213 ? -4.160 10.558 -5.187 1.00 86.38 213 THR A C 1
ATOM 1683 O O . THR A 1 213 ? -5.114 11.153 -5.675 1.00 86.38 213 THR A O 1
ATOM 1686 N N . TYR A 1 214 ? -4.175 9.240 -4.971 1.00 90.25 214 TYR A N 1
ATOM 1687 C CA . TYR A 1 214 ? -5.273 8.362 -5.374 1.00 90.25 214 TYR A CA 1
ATOM 1688 C C . TYR A 1 214 ? -5.988 7.770 -4.167 1.00 90.25 214 TYR A C 1
ATOM 1690 O O . TYR A 1 214 ? -5.348 7.257 -3.247 1.00 90.25 214 TYR A O 1
ATOM 1698 N N . GLU A 1 215 ? -7.316 7.776 -4.187 1.00 91.00 215 GLU A N 1
ATOM 1699 C CA . GLU A 1 215 ? -8.099 7.067 -3.173 1.00 91.00 215 GLU A CA 1
ATOM 1700 C C . GLU A 1 215 ? -8.139 5.553 -3.452 1.00 91.00 215 GLU A C 1
ATOM 1702 O O . GLU A 1 215 ? -7.910 5.110 -4.580 1.00 91.00 215 GLU A O 1
ATOM 1707 N N . VAL A 1 216 ? -8.501 4.734 -2.455 1.00 91.31 216 VAL A N 1
ATOM 1708 C CA . VAL A 1 216 ? -8.663 3.271 -2.610 1.00 91.31 216 VAL A CA 1
ATOM 1709 C C . VAL A 1 216 ? -9.540 2.879 -3.803 1.00 91.31 216 VAL A C 1
ATOM 1711 O O . VAL A 1 216 ? -9.243 1.881 -4.462 1.00 91.31 216 VAL A O 1
ATOM 1714 N N . ALA A 1 217 ? -10.575 3.662 -4.120 1.00 90.88 217 ALA A N 1
ATOM 1715 C CA . ALA A 1 217 ? -11.444 3.426 -5.276 1.00 90.88 217 ALA A CA 1
ATOM 1716 C C . ALA A 1 217 ? -10.708 3.499 -6.624 1.00 90.88 217 ALA A C 1
ATOM 1718 O O . ALA A 1 217 ? -11.084 2.824 -7.582 1.00 90.88 217 ALA A O 1
ATOM 1719 N N . GLU A 1 218 ? -9.632 4.277 -6.683 1.00 92.44 218 GLU A N 1
ATOM 1720 C CA . GLU A 1 218 ? -8.879 4.585 -7.894 1.00 92.44 218 GLU A CA 1
ATOM 1721 C C . GLU A 1 218 ? -7.607 3.735 -8.027 1.00 92.44 218 GLU A C 1
ATOM 1723 O O . GLU A 1 218 ? -6.881 3.822 -9.024 1.00 92.44 218 GLU A O 1
ATOM 1728 N N . LEU A 1 219 ? -7.293 2.908 -7.030 1.00 92.81 219 LEU A N 1
ATOM 1729 C CA . LEU A 1 219 ? -6.095 2.082 -7.040 1.00 92.81 219 LEU A CA 1
ATOM 1730 C C . LEU A 1 219 ? -6.226 0.915 -8.021 1.00 92.81 219 LEU A C 1
ATOM 1732 O O . LEU A 1 219 ? -6.915 -0.070 -7.772 1.00 92.81 219 LEU A O 1
ATOM 1736 N N . SER A 1 220 ? -5.485 0.989 -9.127 1.00 93.56 220 SER A N 1
ATOM 1737 C CA . SER A 1 220 ? -5.268 -0.143 -10.029 1.00 93.56 220 SER A CA 1
ATOM 1738 C C . SER A 1 220 ? -4.088 -1.006 -9.570 1.00 93.56 220 SER A C 1
ATOM 1740 O O . SER A 1 220 ? -3.217 -0.555 -8.825 1.00 93.56 220 SER A O 1
ATOM 1742 N N . VAL A 1 221 ? -3.980 -2.234 -10.092 1.00 92.44 221 VAL A N 1
ATOM 1743 C CA . VAL A 1 221 ? -2.813 -3.112 -9.854 1.00 92.44 221 VAL A CA 1
ATOM 1744 C C . VAL A 1 221 ? -1.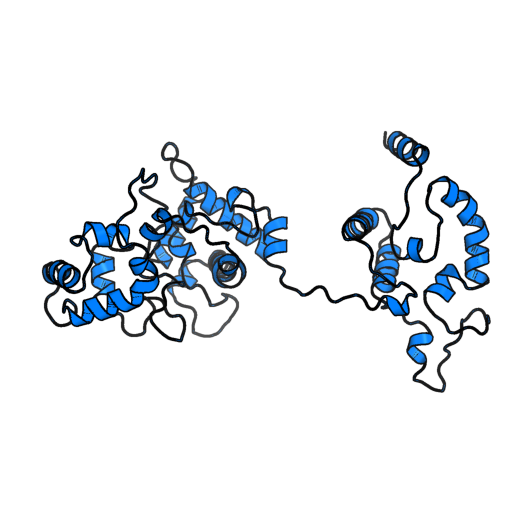494 -2.415 -10.221 1.00 92.44 221 VAL A C 1
ATOM 1746 O O . VAL A 1 221 ? -0.475 -2.618 -9.562 1.00 92.44 221 VAL A O 1
ATOM 1749 N N . ALA A 1 222 ? -1.492 -1.584 -11.270 1.00 89.31 222 ALA A N 1
ATOM 1750 C CA . ALA A 1 222 ? -0.320 -0.807 -11.667 1.00 89.31 222 ALA A CA 1
ATOM 1751 C C . ALA A 1 222 ? 0.029 0.277 -10.637 1.00 89.31 222 ALA A C 1
ATOM 1753 O O . ALA A 1 222 ? 1.190 0.379 -10.251 1.00 89.31 222 ALA A O 1
ATOM 1754 N N . ARG A 1 223 ? -0.968 1.019 -10.135 1.00 91.38 223 ARG A N 1
ATOM 1755 C CA . ARG A 1 223 ? -0.768 2.039 -9.093 1.00 91.38 223 ARG A CA 1
ATOM 1756 C C . ARG A 1 223 ? -0.263 1.417 -7.794 1.00 91.38 223 ARG A C 1
ATOM 1758 O O . ARG A 1 223 ? 0.778 1.824 -7.302 1.00 91.38 223 ARG A O 1
ATOM 1765 N N . ILE A 1 224 ? -0.903 0.343 -7.326 1.00 92.44 224 ILE A N 1
ATOM 1766 C CA . ILE A 1 224 ? -0.473 -0.394 -6.126 1.00 92.44 224 ILE A CA 1
ATOM 1767 C C . ILE A 1 224 ? 0.968 -0.884 -6.272 1.00 92.44 224 ILE A C 1
ATOM 1769 O O . ILE A 1 224 ? 1.759 -0.774 -5.341 1.00 92.44 224 ILE A O 1
ATOM 1773 N N . ARG A 1 225 ? 1.332 -1.423 -7.441 1.00 90.12 225 ARG A N 1
ATOM 1774 C CA . ARG A 1 225 ? 2.707 -1.857 -7.712 1.00 90.12 225 ARG A CA 1
ATOM 1775 C C . ARG A 1 225 ? 3.691 -0.697 -7.598 1.00 90.12 225 ARG A C 1
ATOM 1777 O O . ARG A 1 225 ? 4.715 -0.878 -6.955 1.00 90.12 225 ARG A O 1
ATOM 1784 N N . ASN A 1 226 ? 3.381 0.456 -8.184 1.00 86.44 226 ASN A N 1
ATOM 1785 C CA . ASN A 1 226 ? 4.251 1.628 -8.118 1.00 86.44 226 ASN A CA 1
ATOM 1786 C C . ASN A 1 226 ? 4.416 2.112 -6.675 1.00 86.44 226 ASN A C 1
ATOM 1788 O O . ASN A 1 226 ? 5.540 2.302 -6.234 1.00 86.44 226 ASN A O 1
ATOM 1792 N N . THR A 1 227 ? 3.327 2.189 -5.908 1.00 86.69 227 THR A N 1
ATOM 1793 C CA . THR A 1 227 ? 3.386 2.545 -4.486 1.00 86.69 227 THR A CA 1
ATOM 1794 C C . THR A 1 227 ? 4.165 1.502 -3.673 1.00 86.69 227 THR A C 1
ATOM 1796 O O . THR A 1 227 ? 4.850 1.855 -2.719 1.00 86.69 227 THR A O 1
ATOM 1799 N N . LEU A 1 228 ? 4.106 0.207 -4.016 1.00 86.44 228 LEU A N 1
ATOM 1800 C CA . LEU A 1 228 ? 4.881 -0.846 -3.343 1.00 86.44 228 LEU A CA 1
ATOM 1801 C C . LEU A 1 228 ? 6.381 -0.795 -3.661 1.00 86.44 228 LEU A C 1
ATOM 1803 O O . LEU A 1 228 ? 7.181 -1.106 -2.779 1.00 86.44 228 LEU A O 1
ATOM 1807 N N . VAL A 1 229 ? 6.763 -0.448 -4.893 1.00 79.69 229 VAL A N 1
ATOM 1808 C CA . VAL A 1 229 ? 8.164 -0.407 -5.328 1.00 79.69 229 VAL A CA 1
ATOM 1809 C C . VAL A 1 229 ? 8.849 0.805 -4.699 1.00 79.69 229 VAL A C 1
ATOM 1811 O O . VAL A 1 229 ? 8.655 1.937 -5.113 1.00 79.69 229 VAL A O 1
ATOM 1814 N N . THR A 1 230 ? 9.676 0.551 -3.690 1.00 61.12 230 THR A N 1
ATOM 1815 C CA . THR A 1 230 ? 10.538 1.553 -3.038 1.00 61.12 230 THR A CA 1
ATOM 1816 C C . THR A 1 230 ? 11.999 1.422 -3.455 1.00 61.12 230 THR A C 1
ATOM 1818 O O . THR A 1 230 ? 12.878 1.920 -2.757 1.00 61.12 230 THR A O 1
ATOM 1821 N N . ALA A 1 231 ? 12.290 0.704 -4.544 1.00 58.78 231 ALA A N 1
ATOM 1822 C CA . ALA A 1 231 ? 13.666 0.547 -4.991 1.00 58.78 231 ALA A CA 1
ATOM 1823 C C . ALA A 1 231 ? 14.187 1.910 -5.475 1.00 58.78 231 ALA A C 1
ATOM 1825 O O . ALA A 1 231 ? 13.565 2.489 -6.371 1.00 58.78 231 ALA A O 1
ATOM 1826 N N . PRO A 1 232 ? 15.292 2.433 -4.912 1.00 56.34 232 PRO A N 1
ATOM 1827 C CA . PRO A 1 232 ? 15.950 3.583 -5.501 1.00 56.34 232 PRO A CA 1
ATOM 1828 C C . PRO A 1 232 ? 16.368 3.187 -6.917 1.00 56.34 232 PRO A C 1
ATOM 1830 O O . PRO A 1 232 ? 17.080 2.203 -7.120 1.00 56.34 232 PRO A O 1
ATOM 1833 N N . THR A 1 233 ? 15.878 3.915 -7.915 1.00 58.75 233 THR A N 1
ATOM 1834 C CA . THR A 1 233 ? 16.413 3.812 -9.269 1.00 58.75 233 THR A CA 1
ATOM 1835 C C . THR A 1 233 ? 17.829 4.360 -9.218 1.00 58.75 233 THR A C 1
ATOM 1837 O O . THR A 1 233 ? 18.015 5.565 -9.079 1.00 58.75 233 THR A O 1
ATOM 1840 N N . HIS A 1 234 ? 18.821 3.473 -9.249 1.00 59.50 234 HIS A N 1
ATOM 1841 C CA . HIS A 1 234 ? 20.210 3.887 -9.374 1.00 59.50 234 HIS A CA 1
ATOM 1842 C C . HIS A 1 234 ? 20.419 4.533 -10.742 1.00 59.50 234 HIS A C 1
ATOM 1844 O O . HIS A 1 234 ? 19.925 4.020 -11.750 1.00 59.50 234 HIS A O 1
ATOM 1850 N N . ASP A 1 235 ? 21.162 5.636 -10.770 1.00 67.19 235 ASP A N 1
ATOM 1851 C CA . ASP A 1 235 ? 21.553 6.256 -12.027 1.00 67.19 235 ASP A CA 1
ATOM 1852 C C . ASP A 1 235 ? 22.386 5.270 -12.847 1.00 67.19 235 ASP A C 1
ATOM 1854 O O . ASP A 1 235 ? 23.320 4.630 -12.350 1.00 67.19 235 ASP A O 1
ATOM 1858 N N . LEU A 1 236 ? 22.037 5.136 -14.125 1.00 66.00 236 LEU A N 1
ATOM 1859 C CA . LEU A 1 236 ? 22.835 4.347 -15.052 1.00 66.00 236 LEU A CA 1
ATOM 1860 C C . LEU A 1 236 ? 24.196 5.041 -15.251 1.00 66.00 236 LEU A C 1
ATOM 1862 O O . LEU A 1 236 ? 24.240 6.266 -15.391 1.00 66.00 236 LEU A O 1
ATOM 1866 N N . PRO A 1 237 ? 25.321 4.302 -15.310 1.00 70.12 237 PRO A N 1
ATOM 1867 C CA . PRO A 1 237 ? 26.650 4.875 -15.528 1.00 70.12 237 PRO A CA 1
ATOM 1868 C C . PRO A 1 237 ? 26.856 5.258 -17.008 1.00 70.12 237 PRO A C 1
ATOM 1870 O O . PRO A 1 237 ? 27.697 4.687 -17.709 1.00 70.12 237 PRO A O 1
ATOM 1873 N N . LEU A 1 238 ? 26.064 6.223 -17.485 1.00 75.69 238 LEU A N 1
ATOM 1874 C CA . LEU A 1 238 ? 25.928 6.606 -18.897 1.00 75.69 238 LEU A CA 1
ATOM 1875 C C . LEU A 1 238 ? 27.140 7.344 -19.465 1.00 75.69 238 LEU A 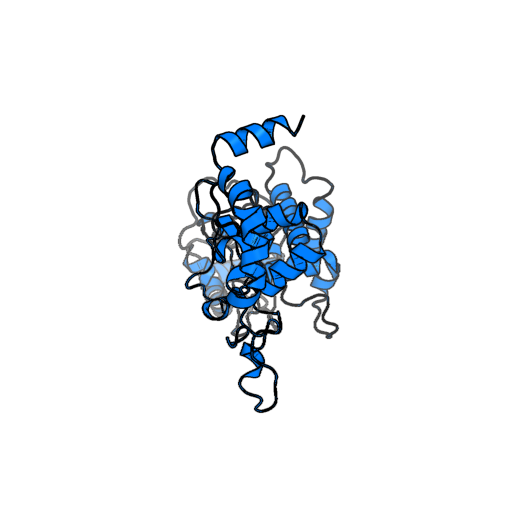C 1
ATOM 1877 O O . LEU A 1 238 ? 27.368 7.287 -20.671 1.00 75.69 238 LEU A O 1
ATOM 1881 N N . PHE A 1 239 ? 27.981 7.937 -18.612 1.00 77.88 239 PHE A N 1
ATOM 1882 C CA . PHE A 1 239 ? 29.220 8.595 -19.042 1.00 77.88 239 PHE A CA 1
ATOM 1883 C C . PHE A 1 239 ? 30.126 7.657 -19.857 1.00 77.88 239 PHE A C 1
ATOM 1885 O O . PHE A 1 239 ? 30.792 8.078 -20.797 1.00 77.88 239 PHE A O 1
ATOM 1892 N N . ARG A 1 240 ? 30.117 6.353 -19.539 1.00 78.19 240 ARG A N 1
ATOM 1893 C CA . ARG A 1 240 ? 30.896 5.327 -20.256 1.00 78.19 240 ARG A CA 1
ATOM 1894 C C . ARG A 1 240 ? 30.332 4.993 -21.635 1.00 78.19 240 ARG A C 1
ATOM 1896 O O . ARG A 1 240 ? 31.029 4.395 -22.445 1.00 78.19 240 ARG A O 1
ATOM 1903 N N . LEU A 1 241 ? 29.079 5.358 -21.881 1.00 83.75 241 LEU A N 1
ATOM 1904 C CA . LEU A 1 241 ? 28.425 5.274 -23.181 1.00 83.75 241 LEU A CA 1
ATOM 1905 C C . LEU A 1 241 ? 28.560 6.591 -23.960 1.00 83.75 241 LEU A C 1
ATOM 1907 O O . LEU A 1 241 ? 27.921 6.731 -24.995 1.00 83.75 241 LEU A O 1
ATOM 1911 N N . GLY A 1 242 ? 29.360 7.554 -23.485 1.00 81.81 242 GLY A N 1
ATOM 1912 C CA . GLY A 1 242 ? 29.529 8.850 -24.144 1.00 81.81 242 GLY A CA 1
ATOM 1913 C C . GLY A 1 242 ? 28.280 9.732 -24.099 1.00 81.81 242 GLY A C 1
ATOM 1914 O O . GLY A 1 242 ? 28.132 10.591 -24.958 1.00 81.81 242 GLY A O 1
ATOM 1915 N N . VAL A 1 243 ? 27.379 9.506 -23.133 1.00 82.69 243 VAL A N 1
ATOM 1916 C CA . VAL A 1 243 ? 26.127 10.260 -22.984 1.00 82.69 243 VAL A CA 1
ATOM 1917 C C . VAL A 1 243 ? 26.117 10.995 -21.646 1.00 82.69 243 VAL A C 1
ATOM 1919 O O . VAL A 1 243 ? 26.356 10.394 -20.597 1.00 82.69 243 VAL A O 1
ATOM 1922 N N . GLU A 1 244 ? 25.817 12.294 -21.676 1.00 73.56 244 GLU A N 1
ATOM 1923 C CA . GLU A 1 244 ? 25.840 13.154 -20.484 1.00 73.56 244 GLU A CA 1
ATOM 1924 C C . GLU A 1 244 ? 24.610 12.989 -19.582 1.00 73.56 244 GLU A C 1
ATOM 1926 O O . GLU A 1 244 ? 24.704 13.155 -18.366 1.00 73.56 244 GLU A O 1
ATOM 1931 N N . ARG A 1 245 ? 23.438 12.686 -20.157 1.00 74.00 245 ARG A N 1
ATOM 1932 C CA . ARG A 1 245 ? 22.168 12.588 -19.422 1.00 74.00 245 ARG A CA 1
ATOM 1933 C C . ARG A 1 245 ? 21.355 11.377 -19.854 1.00 74.00 245 ARG A C 1
ATOM 1935 O O . ARG A 1 245 ? 21.309 11.026 -21.029 1.00 74.00 245 ARG A O 1
ATOM 1942 N N . GLY A 1 246 ? 20.667 10.770 -18.891 1.00 70.44 246 GLY A N 1
ATOM 1943 C CA . GLY A 1 246 ? 19.682 9.730 -19.176 1.00 70.44 246 GLY A CA 1
ATOM 1944 C C . GLY A 1 246 ? 18.490 10.262 -19.969 1.00 70.44 246 GLY A C 1
ATOM 1945 O O . GLY A 1 246 ? 18.197 11.462 -19.925 1.00 70.44 246 GLY A O 1
ATOM 1946 N N . PRO A 1 247 ? 17.783 9.382 -20.694 1.00 75.38 247 PRO A N 1
ATOM 1947 C CA . PRO A 1 247 ? 16.619 9.787 -21.458 1.00 75.38 247 PRO A CA 1
ATOM 1948 C C . PRO A 1 247 ? 15.470 10.162 -20.502 1.00 75.38 247 PRO A C 1
ATOM 1950 O O . PRO A 1 247 ? 15.368 9.625 -19.392 1.00 75.38 247 PRO A O 1
ATOM 1953 N N . PRO A 1 248 ? 14.561 11.062 -20.914 1.00 78.88 248 PRO A N 1
ATOM 1954 C CA . PRO A 1 248 ? 13.382 11.382 -20.120 1.00 78.88 248 PRO A CA 1
ATOM 1955 C C . PRO A 1 248 ? 12.481 10.148 -19.958 1.00 78.88 248 PRO A C 1
ATOM 1957 O O . PRO A 1 248 ? 12.432 9.271 -20.822 1.00 78.88 248 PRO A O 1
ATOM 1960 N N . GLN A 1 249 ? 11.692 10.101 -18.881 1.00 76.31 249 GLN A N 1
ATOM 1961 C CA . GLN A 1 249 ? 10.815 8.959 -18.576 1.00 76.31 249 GLN A CA 1
ATOM 1962 C C . GLN A 1 249 ? 9.856 8.600 -19.728 1.00 76.31 249 GLN A C 1
ATOM 1964 O O . GLN A 1 249 ? 9.563 7.429 -19.960 1.00 76.31 249 GLN A O 1
ATOM 1969 N N . SER A 1 250 ? 9.381 9.594 -20.481 1.00 77.81 250 SER A N 1
ATOM 1970 C CA . SER A 1 250 ? 8.526 9.386 -21.655 1.00 77.81 250 SER A CA 1
ATOM 1971 C C . SER A 1 250 ? 9.210 8.565 -22.755 1.00 77.81 250 SER A C 1
ATOM 1973 O O . SER A 1 250 ? 8.555 7.747 -23.402 1.00 77.81 250 SER A O 1
ATOM 1975 N N . MET A 1 251 ? 10.518 8.746 -22.938 1.00 80.50 251 MET A N 1
ATOM 1976 C CA . MET A 1 251 ? 11.333 8.002 -23.897 1.00 80.50 251 MET A CA 1
ATOM 1977 C C . MET A 1 251 ? 11.566 6.574 -23.412 1.00 80.50 251 MET A C 1
ATOM 1979 O O . MET A 1 251 ? 11.336 5.643 -24.172 1.00 80.50 251 MET A O 1
ATOM 1983 N N . TRP A 1 252 ? 11.839 6.379 -22.120 1.00 77.50 252 TRP A N 1
ATOM 1984 C CA . TRP A 1 252 ? 11.891 5.040 -21.524 1.00 77.50 252 TRP A CA 1
ATOM 1985 C C . TRP A 1 252 ? 10.599 4.241 -21.718 1.00 77.50 252 TRP A C 1
ATOM 1987 O O . TRP A 1 252 ? 10.622 3.075 -22.110 1.00 77.50 252 TRP A O 1
ATOM 1997 N N . ILE A 1 253 ? 9.449 4.873 -21.472 1.00 77.12 253 ILE A N 1
ATOM 1998 C CA . ILE A 1 253 ? 8.139 4.242 -21.681 1.00 77.12 253 ILE A CA 1
ATOM 1999 C C . ILE A 1 253 ? 7.949 3.872 -23.157 1.00 77.12 253 ILE A C 1
ATOM 2001 O O . ILE A 1 253 ? 7.356 2.834 -23.462 1.00 77.12 253 ILE A O 1
ATOM 2005 N N . ARG A 1 254 ? 8.425 4.719 -24.074 1.00 79.06 254 ARG A N 1
ATOM 2006 C CA . ARG A 1 254 ? 8.366 4.463 -25.513 1.00 79.06 254 ARG A CA 1
ATOM 2007 C C . ARG A 1 254 ? 9.252 3.282 -25.903 1.00 79.06 254 ARG A C 1
ATOM 2009 O O . ARG A 1 254 ? 8.747 2.393 -26.580 1.00 79.06 254 ARG A O 1
ATOM 2016 N N . ASP A 1 255 ? 10.493 3.228 -25.432 1.00 77.62 255 ASP A N 1
ATOM 2017 C CA . ASP A 1 255 ? 11.440 2.140 -25.711 1.00 77.62 255 ASP A CA 1
ATOM 2018 C C . ASP A 1 255 ? 10.885 0.793 -25.247 1.00 77.62 255 ASP A C 1
ATOM 2020 O O . ASP A 1 255 ? 10.821 -0.154 -26.028 1.00 77.62 255 ASP A O 1
ATOM 2024 N N . ILE A 1 256 ? 10.356 0.727 -24.019 1.00 78.00 256 ILE A N 1
ATOM 2025 C CA . ILE A 1 256 ? 9.711 -0.487 -23.491 1.00 78.00 256 ILE A CA 1
ATOM 2026 C C . ILE A 1 256 ? 8.531 -0.911 -24.375 1.00 78.00 256 ILE A C 1
ATOM 2028 O O . ILE A 1 256 ? 8.351 -2.096 -24.660 1.00 78.00 256 ILE A O 1
ATOM 2032 N N . LYS A 1 257 ? 7.715 0.048 -24.834 1.00 80.94 257 LYS A N 1
ATOM 2033 C CA . LYS A 1 257 ? 6.604 -0.243 -25.749 1.00 80.94 257 LYS A CA 1
ATOM 2034 C C . LYS A 1 257 ? 7.092 -0.722 -27.112 1.00 80.94 257 LYS A C 1
ATOM 2036 O O . LYS A 1 257 ? 6.429 -1.577 -27.684 1.00 80.94 257 LYS A O 1
ATOM 2041 N N . MET A 1 258 ? 8.196 -0.195 -27.634 1.00 77.81 258 MET A N 1
ATOM 2042 C CA . MET A 1 258 ? 8.780 -0.642 -28.903 1.00 77.81 258 MET A CA 1
ATOM 2043 C C . MET A 1 258 ? 9.445 -2.015 -28.777 1.00 77.81 258 MET A C 1
ATOM 2045 O O . MET A 1 258 ? 9.419 -2.780 -29.737 1.00 77.81 258 MET A O 1
ATOM 2049 N N . GLY A 1 259 ? 9.925 -2.372 -27.582 1.00 77.00 259 GLY A N 1
ATOM 2050 C CA . GLY A 1 259 ? 10.483 -3.686 -27.252 1.00 77.00 259 GLY A CA 1
ATOM 2051 C C . GLY A 1 259 ? 9.595 -4.866 -27.665 1.00 77.00 259 GLY A C 1
ATOM 2052 O O . GLY A 1 259 ? 10.101 -5.902 -28.079 1.00 77.00 259 GLY A O 1
ATOM 2053 N N . LYS A 1 260 ? 8.263 -4.702 -27.647 1.00 78.94 260 LYS A N 1
ATOM 2054 C CA . LYS A 1 260 ? 7.310 -5.749 -28.075 1.00 78.94 260 LYS A CA 1
ATOM 2055 C C . LYS A 1 260 ? 7.293 -6.015 -29.586 1.00 78.94 260 LYS A C 1
ATOM 2057 O O . LYS A 1 260 ? 6.682 -6.986 -30.017 1.00 78.94 260 LYS A O 1
ATOM 2062 N N . HIS A 1 261 ? 7.886 -5.125 -30.378 1.00 82.38 261 HIS A N 1
ATOM 2063 C CA . HIS A 1 261 ? 7.892 -5.170 -31.842 1.00 82.38 261 HIS A CA 1
ATOM 2064 C C . HIS A 1 261 ? 9.263 -5.526 -32.427 1.00 82.38 261 HIS A C 1
ATOM 2066 O O . HIS A 1 261 ? 9.393 -5.624 -33.643 1.00 82.38 261 HIS A O 1
ATOM 2072 N N . VAL A 1 262 ? 10.280 -5.714 -31.585 1.00 82.50 262 VAL A N 1
ATOM 2073 C CA . VAL A 1 262 ? 11.623 -6.130 -32.000 1.00 82.50 262 VAL A CA 1
ATOM 2074 C C . VAL A 1 262 ? 11.881 -7.568 -31.565 1.00 82.50 262 VAL A C 1
ATOM 2076 O O . VAL A 1 262 ? 11.275 -8.063 -30.615 1.00 82.50 262 VAL A O 1
ATOM 2079 N N . LEU A 1 263 ? 12.789 -8.257 -32.261 1.00 86.19 263 LEU A N 1
ATOM 2080 C CA . LEU A 1 263 ? 13.175 -9.609 -31.864 1.00 86.19 263 LEU A CA 1
ATOM 2081 C C . LEU A 1 263 ? 13.801 -9.598 -30.455 1.00 86.19 263 LEU A C 1
ATOM 2083 O O . LEU A 1 263 ? 14.554 -8.670 -30.137 1.00 86.19 263 LEU A O 1
ATOM 2087 N N . PRO A 1 264 ? 13.569 -10.640 -29.631 1.00 86.06 264 PRO A N 1
ATOM 2088 C CA . PRO A 1 264 ? 14.095 -10.707 -28.266 1.00 86.06 264 PRO A CA 1
ATOM 2089 C C . PRO A 1 264 ? 15.609 -10.489 -28.168 1.00 86.06 264 PRO A C 1
ATOM 2091 O O . PRO A 1 264 ? 16.067 -9.822 -27.247 1.00 86.06 264 PRO A O 1
ATOM 2094 N N . VAL A 1 265 ? 16.380 -10.982 -29.145 1.00 89.00 265 VAL A N 1
ATOM 2095 C CA . VAL A 1 265 ? 17.840 -10.799 -29.202 1.00 89.00 265 VAL A CA 1
ATOM 2096 C C . VAL A 1 265 ? 18.247 -9.326 -29.313 1.00 89.00 265 VAL A C 1
ATOM 2098 O O . VAL A 1 265 ? 19.205 -8.902 -28.675 1.00 89.00 265 VAL A O 1
ATOM 2101 N N . TYR A 1 266 ? 17.495 -8.517 -30.062 1.00 85.81 266 TYR A N 1
ATOM 2102 C CA . TYR A 1 266 ? 17.765 -7.086 -30.188 1.00 85.81 266 TYR A CA 1
ATOM 2103 C C . TYR A 1 266 ? 17.340 -6.326 -28.938 1.00 85.81 266 TYR A C 1
ATOM 2105 O O . TYR A 1 266 ? 18.046 -5.417 -28.508 1.00 85.81 266 TYR A O 1
ATOM 2113 N N . SER A 1 267 ? 16.224 -6.727 -28.320 1.00 85.31 267 SER A N 1
ATOM 2114 C CA . SER A 1 267 ? 15.817 -6.168 -27.030 1.00 85.31 267 SER A CA 1
ATOM 2115 C C . SER A 1 267 ? 16.843 -6.472 -25.934 1.00 85.31 267 SER A C 1
ATOM 2117 O O . SER A 1 267 ? 17.111 -5.599 -25.113 1.00 85.31 267 SER A O 1
ATOM 2119 N N . ASP A 1 268 ? 17.420 -7.677 -25.911 1.00 87.44 268 ASP A N 1
ATOM 2120 C CA . ASP A 1 268 ? 18.479 -8.057 -24.968 1.00 87.44 268 ASP A CA 1
ATOM 2121 C C . ASP A 1 268 ? 19.775 -7.282 -25.238 1.00 87.44 268 ASP A C 1
ATOM 2123 O O . ASP A 1 268 ? 20.357 -6.720 -24.311 1.00 87.44 268 ASP A O 1
ATOM 2127 N N . LEU A 1 269 ? 20.191 -7.167 -26.506 1.00 89.69 269 LEU A N 1
ATOM 2128 C CA . LEU A 1 269 ? 21.358 -6.371 -26.889 1.00 89.69 269 LEU A CA 1
ATOM 2129 C C . LEU A 1 269 ? 21.212 -4.910 -26.449 1.00 89.69 269 LEU A C 1
ATOM 2131 O O . LEU A 1 269 ? 22.111 -4.379 -25.798 1.00 89.69 269 LEU A O 1
ATOM 2135 N N . LEU A 1 270 ? 20.077 -4.277 -26.765 1.00 88.44 270 LEU A N 1
ATOM 2136 C CA . LEU A 1 270 ? 19.791 -2.897 -26.382 1.00 88.44 270 LEU A CA 1
ATOM 2137 C C . LEU A 1 270 ? 19.762 -2.744 -24.859 1.00 88.44 270 LEU A C 1
ATOM 2139 O O . LEU A 1 270 ? 20.399 -1.842 -24.326 1.00 88.44 270 LEU A O 1
ATOM 2143 N N . TYR A 1 271 ? 19.100 -3.660 -24.147 1.00 86.69 271 TYR A N 1
ATOM 2144 C CA . TYR A 1 271 ? 19.059 -3.645 -22.686 1.00 86.69 271 TYR A CA 1
ATOM 2145 C C . TYR A 1 271 ? 20.467 -3.708 -22.084 1.00 86.69 271 TYR A C 1
ATOM 2147 O O . TYR A 1 271 ? 20.824 -2.871 -21.251 1.00 86.69 271 TYR A O 1
ATOM 2155 N N . ARG A 1 272 ? 21.302 -4.652 -22.535 1.00 88.62 272 ARG A N 1
ATOM 2156 C CA . ARG A 1 272 ? 22.693 -4.777 -22.077 1.00 88.62 272 ARG A CA 1
ATOM 2157 C C . ARG A 1 272 ? 23.524 -3.560 -22.450 1.00 88.62 272 ARG A C 1
ATOM 2159 O O . ARG A 1 272 ? 24.371 -3.151 -21.664 1.00 88.62 272 ARG A O 1
ATOM 2166 N N . LEU A 1 273 ? 23.295 -2.971 -23.616 1.00 89.44 273 LEU A N 1
ATOM 2167 C CA . LEU A 1 273 ? 23.994 -1.769 -24.045 1.00 89.44 273 LEU A CA 1
ATOM 2168 C C . LEU A 1 273 ? 23.641 -0.571 -23.145 1.00 89.44 273 LEU A C 1
ATOM 2170 O O . LEU A 1 273 ? 24.540 0.040 -22.572 1.00 89.44 273 LEU A O 1
ATOM 2174 N N . GLN A 1 274 ? 22.349 -0.304 -22.935 1.00 86.81 274 GLN A N 1
ATOM 2175 C CA . GLN A 1 274 ? 21.823 0.771 -22.080 1.00 86.81 274 GLN A CA 1
ATOM 2176 C C . GLN A 1 274 ? 22.281 0.650 -20.617 1.00 86.81 274 GLN A C 1
ATOM 2178 O O . GLN A 1 274 ? 22.549 1.654 -19.959 1.00 86.81 274 GLN A O 1
ATOM 2183 N N . HIS A 1 275 ? 22.409 -0.580 -20.111 1.00 84.44 275 HIS A N 1
ATOM 2184 C CA . HIS A 1 275 ? 22.881 -0.857 -18.749 1.00 84.44 275 HIS A CA 1
ATOM 2185 C C . HIS A 1 275 ? 24.399 -0.949 -18.645 1.00 84.44 275 HIS A C 1
ATOM 2187 O O . HIS A 1 275 ? 24.922 -1.246 -17.571 1.00 84.44 275 HIS A O 1
ATOM 2193 N N . ASN A 1 276 ? 25.112 -0.702 -19.747 1.00 85.44 276 ASN A N 1
ATOM 2194 C CA . ASN A 1 276 ? 26.546 -0.868 -19.820 1.00 85.44 276 ASN A CA 1
ATOM 2195 C C . ASN A 1 276 ? 26.952 -2.249 -19.260 1.00 85.44 276 ASN A C 1
ATOM 2197 O O . ASN A 1 276 ? 27.672 -2.364 -18.273 1.00 85.44 276 ASN A O 1
ATOM 2201 N N . ALA A 1 277 ? 26.401 -3.313 -19.827 1.00 87.25 277 ALA A N 1
ATOM 2202 C CA . ALA A 1 277 ? 26.642 -4.703 -19.440 1.00 87.25 277 ALA A CA 1
ATOM 2203 C C . ALA A 1 277 ? 27.411 -5.481 -20.519 1.00 87.25 277 ALA A C 1
ATOM 2205 O O . ALA A 1 277 ? 27.829 -6.611 -20.285 1.00 87.25 277 ALA A O 1
ATOM 2206 N N . LEU A 1 278 ? 27.623 -4.874 -21.690 1.00 88.12 278 LEU A N 1
ATOM 2207 C CA . LEU A 1 278 ? 28.470 -5.428 -22.740 1.00 88.12 278 LEU A CA 1
ATOM 2208 C C . LEU A 1 278 ? 29.951 -5.265 -22.386 1.00 88.12 278 LEU A C 1
ATOM 2210 O O . LEU A 1 278 ? 30.368 -4.287 -21.754 1.00 88.12 278 LEU A O 1
ATOM 2214 N N . PHE A 1 279 ? 30.740 -6.258 -22.784 1.00 86.69 279 PHE A N 1
ATOM 2215 C CA . PHE A 1 279 ? 32.151 -6.341 -22.454 1.00 86.69 279 PHE A CA 1
ATOM 2216 C C . PHE A 1 279 ? 32.990 -5.762 -23.592 1.00 86.69 279 PHE A C 1
ATOM 2218 O O . PHE A 1 279 ? 33.288 -6.454 -24.556 1.00 86.69 279 PHE A O 1
ATOM 2225 N N . PHE A 1 280 ? 33.322 -4.476 -23.479 1.00 89.81 280 PHE A N 1
ATOM 2226 C CA . PHE A 1 280 ? 34.173 -3.763 -24.434 1.00 89.81 280 PHE A CA 1
ATOM 2227 C C . PHE A 1 280 ? 35.574 -3.537 -23.864 1.00 89.81 280 PHE A C 1
ATOM 2229 O O . PHE A 1 280 ? 35.743 -3.449 -22.641 1.00 89.81 280 PHE A O 1
ATOM 2236 N N . GLY A 1 281 ? 36.561 -3.368 -24.741 1.00 88.44 281 GLY A N 1
ATOM 2237 C CA . GLY A 1 281 ? 37.976 -3.223 -24.396 1.00 88.44 281 GLY A CA 1
ATOM 2238 C C . GLY A 1 281 ? 38.296 -2.121 -23.380 1.00 88.44 281 GLY A C 1
ATOM 2239 O O . GLY A 1 281 ? 39.216 -2.288 -22.578 1.00 88.44 281 GLY A O 1
ATOM 2240 N N . TYR A 1 282 ? 37.504 -1.045 -23.287 1.00 89.12 282 TYR A N 1
ATOM 2241 C CA . TYR A 1 282 ? 37.690 -0.036 -22.233 1.00 89.12 282 TYR A CA 1
ATOM 2242 C C . TYR A 1 282 ? 37.572 -0.616 -20.805 1.00 89.12 282 TYR A C 1
ATOM 2244 O O . TYR A 1 282 ? 38.183 -0.103 -19.869 1.00 89.12 282 TYR A O 1
ATOM 2252 N N . ARG A 1 283 ? 36.821 -1.707 -20.598 1.00 88.25 283 ARG A N 1
ATOM 2253 C CA . ARG A 1 283 ? 36.716 -2.364 -19.280 1.00 88.25 283 ARG A CA 1
ATOM 2254 C C . ARG A 1 283 ? 37.996 -3.077 -18.879 1.00 88.25 283 ARG A C 1
ATOM 2256 O O . ARG A 1 283 ? 38.241 -3.250 -17.689 1.00 88.25 283 ARG A O 1
ATOM 2263 N N . LEU A 1 284 ? 38.798 -3.464 -19.861 1.00 89.69 284 LEU A N 1
ATOM 2264 C CA . LEU A 1 284 ? 40.023 -4.231 -19.694 1.00 89.69 284 LEU A CA 1
A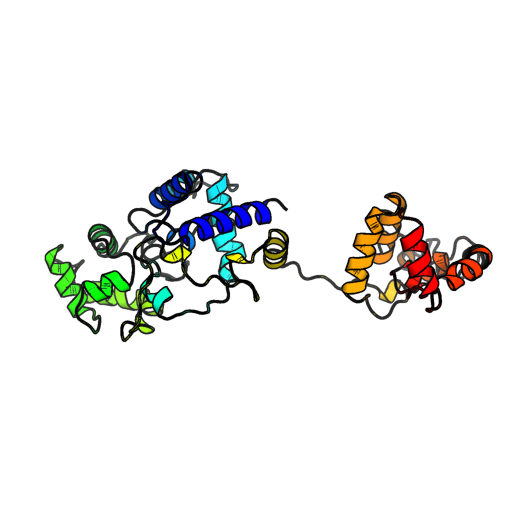TOM 2265 C C . LEU A 1 284 ? 41.258 -3.352 -19.488 1.00 89.69 284 LEU A C 1
ATOM 2267 O O . LEU A 1 284 ? 42.351 -3.878 -19.335 1.00 89.69 284 LEU A O 1
ATOM 2271 N N . GLN A 1 285 ? 41.108 -2.024 -19.422 1.00 87.94 285 GLN A N 1
ATOM 2272 C CA . GLN A 1 285 ? 42.236 -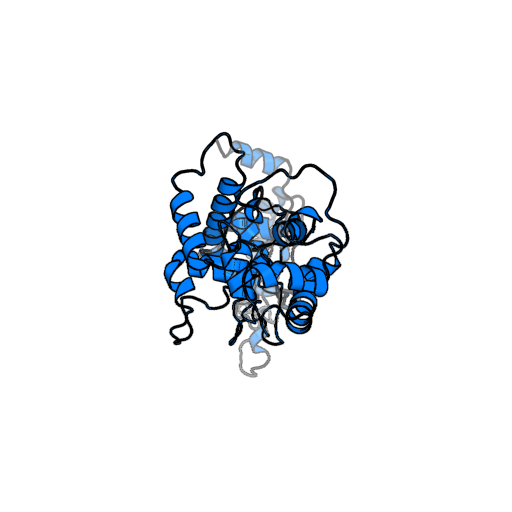1.089 -19.281 1.00 87.94 285 GLN A CA 1
ATOM 2273 C C . GLN A 1 285 ? 43.114 -1.321 -18.040 1.00 87.94 285 GLN A C 1
ATOM 2275 O O . GLN A 1 285 ? 44.240 -0.836 -18.004 1.00 87.94 285 GLN A O 1
ATOM 2280 N N . HIS A 1 286 ? 42.609 -2.040 -17.037 1.00 88.75 286 HIS A N 1
ATOM 2281 C CA . HIS A 1 286 ? 43.342 -2.397 -15.824 1.00 88.75 286 HIS A CA 1
ATOM 2282 C C . HIS A 1 286 ? 44.227 -3.649 -15.982 1.00 88.75 286 HIS A C 1
ATOM 2284 O O . HIS A 1 286 ? 45.017 -3.941 -15.090 1.00 88.75 286 HIS A O 1
ATOM 2290 N N . ILE A 1 287 ? 44.110 -4.383 -17.094 1.00 90.38 287 ILE A N 1
ATOM 2291 C CA . ILE A 1 287 ? 44.887 -5.590 -17.399 1.00 90.38 287 ILE A CA 1
ATOM 2292 C C . ILE A 1 287 ? 45.916 -5.236 -18.479 1.00 90.38 287 ILE A C 1
ATOM 2294 O O . ILE A 1 287 ? 45.543 -4.837 -19.579 1.00 90.38 287 ILE A O 1
ATOM 2298 N N . GLN A 1 288 ? 47.212 -5.375 -18.177 1.00 84.56 288 GLN A N 1
ATOM 2299 C CA . GLN A 1 288 ? 48.295 -4.930 -19.071 1.00 84.56 288 GLN A CA 1
ATOM 2300 C C . GLN A 1 288 ? 48.337 -5.674 -20.415 1.00 84.56 288 GLN A C 1
ATOM 2302 O O . GLN A 1 288 ? 48.629 -5.059 -21.436 1.00 84.56 288 GLN A O 1
ATOM 2307 N N . GLU A 1 289 ? 48.014 -6.967 -20.424 1.00 91.06 289 GLU A N 1
ATOM 2308 C CA . GLU A 1 289 ? 48.109 -7.835 -21.610 1.00 91.06 289 GLU A CA 1
ATOM 2309 C C . GLU A 1 289 ? 46.796 -7.934 -22.404 1.00 91.06 289 GLU A C 1
ATOM 2311 O O . GLU A 1 289 ? 46.720 -8.630 -23.414 1.00 91.06 289 GLU A O 1
ATOM 2316 N N . ALA A 1 290 ? 45.732 -7.262 -21.958 1.00 89.12 290 ALA A N 1
ATOM 2317 C CA . ALA A 1 290 ? 44.427 -7.396 -22.585 1.00 89.12 290 ALA A CA 1
ATOM 2318 C C . ALA A 1 290 ? 44.303 -6.581 -23.881 1.00 89.12 290 ALA A C 1
ATOM 2320 O O . ALA A 1 290 ? 44.684 -5.407 -23.953 1.00 89.12 290 ALA A O 1
ATOM 2321 N N . GLN A 1 291 ? 43.660 -7.175 -24.891 1.00 87.94 291 GLN A N 1
ATOM 2322 C CA . GLN A 1 291 ? 43.251 -6.457 -26.095 1.00 87.94 291 GLN A CA 1
ATOM 2323 C C . GLN A 1 291 ? 42.147 -5.452 -25.740 1.00 87.94 291 GLN A C 1
ATOM 2325 O O . GLN A 1 291 ? 41.024 -5.815 -25.398 1.00 87.94 291 GLN A O 1
ATOM 2330 N N . ARG A 1 292 ? 42.499 -4.166 -25.792 1.00 91.50 292 ARG A N 1
ATOM 2331 C CA . ARG A 1 292 ? 41.627 -3.040 -25.409 1.00 91.50 292 ARG A CA 1
ATOM 2332 C C . ARG A 1 292 ? 41.235 -2.132 -26.573 1.00 91.50 292 ARG A C 1
ATOM 2334 O O . ARG A 1 292 ? 40.391 -1.255 -26.406 1.00 91.50 292 ARG A O 1
ATOM 2341 N N . LEU A 1 293 ? 41.908 -2.281 -27.710 1.00 93.62 293 LEU A N 1
ATOM 2342 C CA . LEU A 1 293 ? 41.680 -1.478 -28.907 1.00 93.62 293 LEU A CA 1
ATOM 2343 C C . LEU A 1 293 ? 40.615 -2.129 -29.784 1.00 93.62 293 LEU A C 1
ATOM 2345 O O . LEU A 1 293 ? 40.376 -3.329 -29.683 1.00 93.62 293 LEU A O 1
ATOM 2349 N N . CYS A 1 294 ? 39.999 -1.315 -30.634 1.00 92.19 294 CYS A N 1
ATOM 2350 C CA . CYS A 1 294 ? 39.002 -1.747 -31.599 1.00 92.19 294 CYS A CA 1
ATOM 2351 C C . CYS A 1 294 ? 39.492 -2.947 -32.419 1.00 92.19 294 CYS A C 1
ATOM 2353 O O . CYS A 1 294 ? 40.568 -2.895 -33.013 1.00 92.19 294 CYS A O 1
ATOM 2355 N N . HIS A 1 295 ? 38.670 -3.992 -32.503 1.00 89.88 295 HIS A N 1
ATOM 2356 C CA . HIS A 1 295 ? 38.971 -5.204 -33.270 1.00 89.88 295 HIS A CA 1
ATOM 2357 C C . HIS A 1 295 ? 38.997 -5.003 -34.798 1.00 89.88 295 HIS A C 1
ATOM 2359 O O . HIS A 1 295 ? 39.289 -5.938 -35.537 1.00 89.88 295 HIS A O 1
ATOM 2365 N N . HIS A 1 296 ? 38.629 -3.815 -35.282 1.00 90.81 296 HIS A N 1
ATOM 2366 C CA . HIS A 1 296 ? 38.715 -3.418 -36.690 1.00 90.81 296 HIS A CA 1
ATOM 2367 C C . HIS A 1 296 ? 39.990 -2.616 -37.003 1.00 90.81 296 HIS A C 1
ATOM 2369 O O . HIS A 1 296 ? 40.033 -1.908 -38.006 1.00 90.81 296 HIS A O 1
ATOM 2375 N N . ASP A 1 297 ? 40.995 -2.676 -36.126 1.00 86.81 297 ASP A N 1
ATOM 2376 C CA . ASP A 1 297 ? 42.313 -2.054 -36.300 1.00 86.81 297 ASP A CA 1
ATOM 2377 C C . ASP A 1 297 ? 42.297 -0.525 -36.465 1.00 86.81 297 ASP A C 1
ATOM 2379 O O . ASP A 1 297 ? 43.218 0.077 -37.010 1.00 86.81 297 ASP A O 1
ATOM 2383 N N . CYS A 1 298 ? 41.286 0.147 -35.904 1.00 89.06 298 CYS A N 1
ATOM 2384 C CA . CYS A 1 298 ? 41.198 1.612 -35.910 1.00 89.06 298 CYS A CA 1
ATOM 2385 C C . CYS A 1 298 ? 42.232 2.301 -34.993 1.00 89.06 298 CYS A C 1
ATOM 2387 O O . CYS A 1 298 ? 42.298 3.526 -34.963 1.00 89.06 298 CYS A O 1
ATOM 2389 N N . GLY A 1 299 ? 42.974 1.556 -34.163 1.00 89.62 299 GLY A N 1
ATOM 2390 C CA . GLY A 1 299 ? 43.921 2.114 -33.182 1.00 89.62 299 GLY A CA 1
ATOM 2391 C C . GLY A 1 299 ? 43.278 2.878 -32.010 1.00 89.62 299 GLY A C 1
ATOM 2392 O O . GLY A 1 299 ? 43.983 3.431 -31.170 1.00 89.62 299 GLY A O 1
ATOM 2393 N N . VAL A 1 300 ? 41.945 2.898 -31.923 1.00 92.06 300 VAL A N 1
ATOM 2394 C CA . VAL A 1 300 ? 41.168 3.597 -30.887 1.00 92.06 300 VAL A CA 1
ATOM 2395 C C . VAL A 1 300 ? 40.743 2.622 -29.787 1.00 92.06 300 VAL A C 1
ATOM 2397 O O . VAL A 1 300 ? 40.513 1.441 -30.046 1.00 92.06 300 VAL A O 1
ATOM 2400 N N . LEU A 1 301 ? 40.626 3.115 -28.549 1.00 91.81 301 LEU A N 1
ATOM 2401 C CA . LEU A 1 301 ? 40.074 2.351 -27.429 1.00 91.81 301 LEU A CA 1
ATOM 2402 C C . LEU A 1 301 ? 38.670 1.833 -27.765 1.00 91.81 301 LEU A C 1
ATOM 2404 O O . LEU A 1 301 ? 37.787 2.599 -28.157 1.00 91.81 301 LEU A O 1
ATOM 2408 N N . GLU A 1 302 ? 38.447 0.540 -27.555 1.00 91.94 302 GLU A N 1
ATOM 2409 C CA . GLU A 1 302 ? 37.168 -0.085 -27.849 1.00 91.94 302 GLU A CA 1
ATOM 2410 C C . GLU A 1 302 ? 36.104 0.351 -26.833 1.00 91.94 302 GLU A C 1
ATOM 2412 O O . GLU A 1 302 ? 36.074 -0.078 -25.674 1.00 91.94 302 GLU A O 1
ATOM 2417 N N . THR A 1 303 ? 35.218 1.232 -27.285 1.00 92.19 303 THR A N 1
ATOM 2418 C CA . THR A 1 303 ? 34.055 1.719 -26.543 1.00 92.19 303 THR A CA 1
ATOM 2419 C C . THR A 1 303 ? 32.784 1.395 -27.317 1.00 92.19 303 THR A C 1
ATOM 2421 O O . THR A 1 303 ? 32.825 1.206 -28.534 1.00 92.19 303 THR A O 1
ATOM 2424 N N . ALA A 1 304 ? 31.640 1.362 -26.629 1.00 91.81 304 ALA A N 1
ATOM 2425 C CA . ALA A 1 304 ? 30.355 1.130 -27.286 1.00 91.81 304 ALA A CA 1
ATOM 2426 C C . ALA A 1 304 ? 30.061 2.151 -28.408 1.00 91.81 304 ALA A C 1
ATOM 2428 O O . ALA A 1 304 ? 29.749 1.715 -29.515 1.00 91.81 304 ALA A O 1
ATOM 2429 N N . PRO A 1 305 ? 30.232 3.477 -28.193 1.00 92.94 305 PRO A N 1
ATOM 2430 C CA . PRO A 1 305 ? 30.002 4.463 -29.249 1.00 92.94 305 PRO A CA 1
ATOM 2431 C C . PRO A 1 305 ? 30.944 4.265 -30.435 1.00 92.94 305 PRO A C 1
ATOM 2433 O O . PRO A 1 305 ? 30.539 4.415 -31.586 1.00 92.94 305 PRO A O 1
ATOM 2436 N N . HIS A 1 306 ? 32.204 3.899 -30.170 1.00 93.00 306 HIS A N 1
ATOM 2437 C CA . HIS A 1 306 ? 33.151 3.611 -31.236 1.00 93.00 306 HIS A CA 1
ATOM 2438 C C . HIS A 1 306 ? 32.699 2.405 -32.059 1.00 93.00 306 HIS A C 1
ATOM 2440 O O . HIS A 1 306 ? 32.464 2.554 -33.249 1.00 93.00 306 HIS A O 1
ATOM 2446 N N . LEU A 1 307 ? 32.496 1.238 -31.446 1.00 92.06 307 LEU A N 1
ATOM 2447 C CA . LEU A 1 307 ? 32.146 0.028 -32.195 1.00 92.06 307 LEU A CA 1
ATOM 2448 C C . LEU A 1 307 ? 30.830 0.134 -32.968 1.00 92.06 307 LEU A C 1
ATOM 2450 O O . LEU A 1 307 ? 30.737 -0.389 -34.071 1.00 92.06 307 LEU A O 1
ATOM 2454 N N . PHE A 1 308 ? 29.815 0.782 -32.400 1.00 92.06 308 PHE A N 1
ATOM 2455 C CA . PHE A 1 308 ? 28.479 0.802 -32.996 1.00 92.06 308 PHE A CA 1
ATOM 2456 C C . PHE A 1 308 ? 28.228 1.994 -33.921 1.00 92.06 308 PHE A C 1
ATOM 2458 O O . PHE A 1 308 ? 27.272 1.944 -34.694 1.00 92.06 308 PHE A O 1
ATOM 2465 N N . TRP A 1 309 ? 29.031 3.060 -33.841 1.00 93.69 309 TRP A N 1
ATOM 2466 C CA . TRP A 1 309 ? 28.771 4.298 -34.582 1.00 93.69 309 TRP A CA 1
ATOM 2467 C C . TRP A 1 309 ? 30.019 4.898 -35.234 1.00 93.69 309 TRP A C 1
ATOM 2469 O O . TRP A 1 309 ? 30.012 5.138 -36.437 1.00 93.69 309 TRP A O 1
ATOM 2479 N N . TYR A 1 310 ? 31.090 5.134 -34.468 1.00 92.50 310 TYR A N 1
ATOM 2480 C CA . TYR A 1 310 ? 32.240 5.924 -34.943 1.00 92.50 310 TYR A CA 1
ATOM 2481 C C . TYR A 1 310 ? 33.383 5.117 -35.578 1.00 92.50 310 TYR A C 1
ATOM 2483 O O . TYR A 1 310 ? 34.311 5.705 -36.121 1.00 92.50 310 TYR A O 1
ATOM 2491 N N . CYS A 1 311 ? 33.373 3.791 -35.481 1.00 94.88 311 CYS A N 1
ATOM 2492 C CA . CYS A 1 311 ? 34.347 2.922 -36.133 1.00 94.88 311 CYS A CA 1
ATOM 2493 C C . CYS A 1 311 ? 34.164 2.988 -37.652 1.00 94.88 311 CYS A C 1
ATOM 2495 O O . CYS A 1 311 ? 33.032 2.954 -38.124 1.00 94.88 311 CYS A O 1
ATOM 2497 N N . ASP A 1 312 ? 35.253 2.996 -38.427 1.00 92.25 312 ASP A N 1
ATOM 2498 C CA . ASP A 1 312 ? 35.194 3.057 -39.896 1.00 92.25 312 ASP A CA 1
ATOM 2499 C C . ASP A 1 312 ? 34.334 1.946 -40.506 1.00 92.25 312 ASP A C 1
ATOM 2501 O O . ASP A 1 312 ? 33.634 2.155 -41.498 1.00 92.25 312 ASP A O 1
ATOM 2505 N N . PHE A 1 313 ? 34.365 0.750 -39.910 1.00 93.06 313 PHE A N 1
ATOM 2506 C CA . PHE A 1 313 ? 33.496 -0.344 -40.325 1.00 93.06 313 PHE A CA 1
ATOM 2507 C C . PHE A 1 313 ? 32.020 -0.009 -40.082 1.00 93.06 313 PHE A C 1
ATOM 2509 O O . PHE A 1 313 ? 31.220 -0.089 -41.013 1.00 93.06 313 PHE A O 1
ATOM 2516 N N . ALA A 1 314 ? 31.668 0.418 -38.867 1.00 92.38 314 ALA A N 1
ATOM 2517 C CA . ALA A 1 314 ? 30.300 0.787 -38.515 1.00 92.38 314 ALA A CA 1
ATOM 2518 C C . ALA A 1 314 ? 29.795 1.982 -39.334 1.00 92.38 314 ALA A C 1
ATOM 2520 O O . ALA A 1 314 ? 28.681 1.939 -39.846 1.00 92.38 314 ALA A O 1
ATOM 2521 N N . ALA A 1 315 ? 30.624 3.009 -39.526 1.00 91.25 315 ALA A N 1
ATOM 2522 C CA . ALA A 1 315 ? 30.302 4.180 -40.330 1.00 91.25 315 ALA A CA 1
ATOM 2523 C C . ALA A 1 315 ? 29.998 3.798 -41.784 1.00 91.25 315 ALA A C 1
ATOM 2525 O O . ALA A 1 315 ? 29.006 4.262 -42.340 1.00 91.25 315 ALA A O 1
ATOM 2526 N N . ARG A 1 316 ? 30.790 2.898 -42.389 1.00 92.38 316 ARG A N 1
ATOM 2527 C CA . ARG A 1 316 ? 30.501 2.373 -43.734 1.00 92.38 316 ARG A CA 1
ATOM 2528 C C . ARG A 1 316 ? 29.163 1.648 -43.794 1.00 92.38 316 ARG A C 1
ATOM 2530 O O . ARG A 1 316 ? 28.393 1.919 -44.704 1.00 92.38 316 ARG A O 1
ATOM 2537 N N . VAL A 1 317 ? 28.873 0.782 -42.821 1.00 91.19 317 VAL A N 1
ATOM 2538 C CA . VAL A 1 317 ? 27.574 0.097 -42.750 1.00 91.19 317 VAL A CA 1
ATOM 2539 C C . VAL A 1 317 ? 26.449 1.124 -42.645 1.00 91.19 317 VAL A C 1
ATOM 2541 O O . VAL A 1 317 ? 25.493 1.068 -43.408 1.00 91.19 317 VAL A O 1
ATOM 2544 N N . TRP A 1 318 ? 26.561 2.098 -41.744 1.00 92.88 318 TRP A N 1
ATOM 2545 C CA . TRP A 1 318 ? 25.526 3.106 -41.545 1.00 92.88 318 TRP A CA 1
ATOM 2546 C C . TRP A 1 318 ? 25.346 4.055 -42.730 1.00 92.88 318 TRP A C 1
ATOM 2548 O O . TRP A 1 318 ? 24.216 4.473 -42.975 1.00 92.88 318 TRP A O 1
ATOM 2558 N N . ASN A 1 319 ? 26.399 4.368 -43.488 1.00 92.56 319 ASN A N 1
ATOM 2559 C CA . ASN A 1 319 ? 26.325 5.263 -44.647 1.00 92.56 319 ASN A CA 1
ATOM 2560 C C . ASN A 1 319 ? 25.294 4.808 -45.689 1.00 92.56 319 ASN A C 1
ATOM 2562 O O . ASN A 1 319 ? 24.642 5.652 -46.302 1.00 92.56 319 ASN A O 1
ATOM 2566 N N . ASP A 1 320 ? 25.088 3.499 -45.833 1.00 91.12 320 ASP A N 1
ATOM 2567 C CA . ASP A 1 320 ? 24.104 2.950 -46.770 1.00 91.12 320 ASP A CA 1
ATOM 2568 C C . ASP A 1 320 ? 22.655 3.128 -46.273 1.00 91.12 320 ASP A C 1
ATOM 2570 O O . ASP A 1 320 ? 21.718 3.260 -47.065 1.00 91.12 320 ASP A O 1
ATOM 2574 N N . TRP A 1 321 ? 22.448 3.173 -44.952 1.00 89.81 321 TRP A N 1
ATOM 2575 C CA . TRP A 1 321 ? 21.116 3.147 -44.334 1.00 89.81 321 TRP A CA 1
ATOM 2576 C C . TRP A 1 321 ? 20.648 4.503 -43.795 1.00 89.81 321 TRP A C 1
ATOM 2578 O O . TRP A 1 321 ? 19.457 4.822 -43.894 1.00 89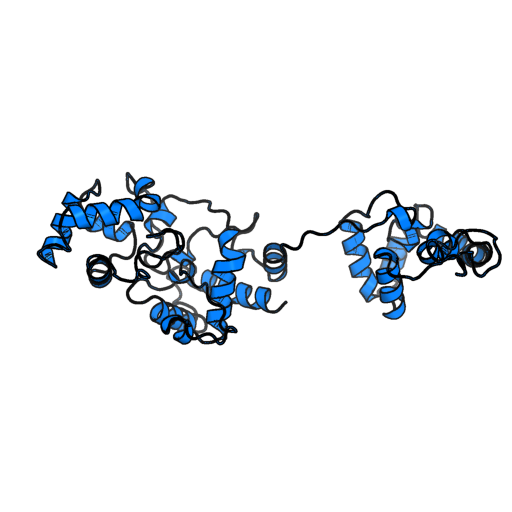.81 321 TRP A O 1
ATOM 2588 N N . ILE A 1 322 ? 21.558 5.320 -43.251 1.00 92.19 322 ILE A N 1
ATOM 2589 C CA . ILE A 1 322 ? 21.249 6.626 -42.650 1.00 92.19 322 ILE A CA 1
ATOM 2590 C C . ILE A 1 322 ? 20.458 7.513 -43.619 1.00 92.19 322 ILE A C 1
ATOM 2592 O O . ILE A 1 322 ? 19.410 8.006 -43.202 1.00 92.19 322 ILE A O 1
ATOM 2596 N N . PRO A 1 323 ? 20.839 7.694 -44.902 1.00 93.12 323 PRO A N 1
ATOM 2597 C CA . PRO A 1 323 ? 20.102 8.578 -45.807 1.00 93.12 323 PRO A CA 1
ATOM 2598 C C . PRO A 1 323 ? 18.650 8.154 -46.039 1.00 93.12 323 PRO A C 1
ATOM 2600 O O . PRO A 1 323 ? 17.802 8.984 -46.366 1.00 93.12 323 PRO A O 1
ATOM 2603 N N . THR A 1 324 ? 18.350 6.863 -45.900 1.00 91.38 324 THR A N 1
ATOM 2604 C CA . THR A 1 324 ? 16.989 6.335 -46.025 1.00 91.38 324 THR A CA 1
ATOM 2605 C C . THR A 1 324 ? 16.213 6.561 -44.734 1.00 91.38 324 THR A C 1
ATOM 2607 O O . THR A 1 324 ? 15.126 7.141 -44.767 1.00 91.38 324 THR A O 1
ATOM 2610 N N . PHE A 1 325 ? 16.778 6.182 -43.585 1.00 89.38 325 PHE A N 1
ATOM 2611 C CA . PHE A 1 325 ? 16.114 6.355 -42.292 1.00 89.38 325 PHE A CA 1
ATOM 2612 C C . PHE A 1 325 ? 15.931 7.821 -41.907 1.00 89.38 325 PHE A C 1
ATOM 2614 O O . PHE A 1 325 ? 14.889 8.182 -41.363 1.00 89.38 325 PHE A O 1
ATOM 2621 N N . GLN A 1 326 ? 16.880 8.688 -42.254 1.00 92.88 326 GLN A N 1
ATOM 2622 C CA . GLN A 1 326 ? 16.826 10.115 -41.951 1.00 92.88 326 GLN A CA 1
ATOM 2623 C C . GLN A 1 326 ? 15.602 10.799 -42.579 1.00 92.88 326 GLN A C 1
ATOM 2625 O O . GLN A 1 326 ? 15.109 11.777 -42.032 1.00 92.88 326 GLN A O 1
ATOM 2630 N N . ARG A 1 327 ? 15.034 10.265 -43.672 1.00 91.38 327 ARG A N 1
ATOM 2631 C CA . ARG A 1 327 ? 13.800 10.802 -44.285 1.00 91.38 327 ARG A CA 1
ATOM 2632 C C . ARG A 1 327 ? 12.561 10.610 -43.407 1.00 91.38 327 ARG A C 1
ATOM 2634 O O . ARG A 1 327 ? 11.563 11.307 -43.583 1.00 91.38 327 ARG A O 1
ATOM 2641 N N . LEU A 1 328 ? 12.603 9.653 -42.479 1.00 89.56 328 LEU A N 1
ATOM 2642 C CA . LEU A 1 328 ? 11.496 9.335 -41.578 1.00 89.56 328 LEU A CA 1
ATOM 2643 C C . LEU A 1 328 ? 11.495 10.204 -40.320 1.00 89.56 328 LEU A C 1
ATOM 2645 O O . LEU A 1 328 ? 10.483 10.249 -39.617 1.00 89.56 328 LEU A O 1
ATOM 2649 N N . PHE A 1 329 ? 12.595 10.904 -40.032 1.00 90.75 329 PHE A N 1
ATOM 2650 C CA . PHE A 1 329 ? 12.775 11.649 -38.791 1.00 90.75 329 PHE A CA 1
ATOM 2651 C C . PHE A 1 329 ? 13.228 13.086 -39.053 1.00 90.75 329 PHE A C 1
ATOM 2653 O O . PHE A 1 329 ? 14.079 13.347 -39.894 1.00 90.75 329 PHE A O 1
ATOM 2660 N N . THR A 1 330 ? 12.665 14.040 -38.314 1.00 89.12 330 THR A N 1
ATOM 2661 C CA . THR A 1 330 ? 13.106 15.444 -38.347 1.00 89.12 330 THR A CA 1
ATOM 2662 C C . THR A 1 330 ? 14.366 15.678 -37.516 1.00 89.12 330 THR A C 1
ATOM 2664 O O . THR A 1 330 ? 15.050 16.675 -37.708 1.00 89.12 330 THR A O 1
ATOM 2667 N N . SER A 1 331 ? 14.661 14.784 -36.574 1.00 89.00 331 SER A N 1
ATOM 2668 C CA . SER A 1 331 ? 15.886 14.779 -35.773 1.00 89.00 331 SER A CA 1
ATOM 2669 C C . SER A 1 331 ? 17.003 14.026 -36.490 1.00 89.00 331 SER A C 1
ATOM 2671 O O . SER A 1 331 ? 16.735 12.973 -37.073 1.00 89.00 331 SER A O 1
ATOM 2673 N N . SER A 1 332 ? 18.241 14.505 -36.375 1.00 90.00 332 SER A N 1
ATOM 2674 C CA . SER A 1 332 ? 19.429 13.780 -36.834 1.00 90.00 332 SER A CA 1
ATOM 2675 C C . SER A 1 332 ? 19.551 12.418 -36.151 1.00 90.00 332 SER A C 1
ATOM 2677 O O . SER A 1 332 ? 19.301 12.298 -34.950 1.00 90.00 332 SER A O 1
ATOM 2679 N N . LEU A 1 333 ? 19.916 11.397 -36.924 1.00 91.25 333 LEU A N 1
ATOM 2680 C CA . LEU A 1 333 ? 20.285 10.088 -36.398 1.00 91.25 333 LEU A CA 1
ATOM 2681 C C . LEU A 1 333 ? 21.733 10.132 -35.918 1.00 91.25 333 LEU A C 1
ATOM 2683 O O . LEU A 1 333 ? 22.643 10.424 -36.690 1.00 91.25 333 LEU A O 1
ATOM 2687 N N . GLU A 1 334 ? 21.930 9.843 -34.640 1.00 91.38 334 GLU A N 1
ATOM 2688 C CA . GLU A 1 334 ? 23.226 9.879 -33.965 1.00 91.38 334 GLU A CA 1
ATOM 2689 C C . GLU A 1 334 ? 23.390 8.629 -33.092 1.00 91.38 334 GLU A C 1
ATOM 2691 O O . GLU A 1 334 ? 22.448 7.859 -32.904 1.00 91.38 334 GLU A O 1
ATOM 2696 N N . TRP A 1 335 ? 24.569 8.447 -32.496 1.00 91.50 335 TRP A N 1
ATOM 2697 C CA . TRP A 1 335 ? 24.834 7.354 -31.557 1.00 91.50 335 TRP A CA 1
ATOM 2698 C C . TRP A 1 335 ? 23.748 7.220 -30.473 1.00 91.50 335 TRP A C 1
ATOM 2700 O O . TRP A 1 335 ? 23.251 6.127 -30.196 1.00 91.50 335 TRP A O 1
ATOM 2710 N N . GLU A 1 336 ? 23.312 8.342 -29.899 1.00 89.06 336 GLU A N 1
ATOM 2711 C CA . GLU A 1 336 ? 22.265 8.352 -28.876 1.00 89.06 336 GLU A CA 1
ATOM 2712 C C . GLU A 1 336 ? 20.906 7.858 -29.388 1.00 89.06 336 GLU A C 1
ATOM 2714 O O . GLU A 1 336 ? 20.105 7.375 -28.591 1.00 89.06 336 GLU A O 1
ATOM 2719 N N . SER A 1 337 ? 20.646 7.943 -30.697 1.00 88.38 337 SER A N 1
ATOM 2720 C CA . SER A 1 337 ? 19.435 7.414 -31.334 1.00 88.38 337 SER A CA 1
ATOM 2721 C C . SER A 1 337 ? 19.408 5.880 -31.380 1.00 88.38 337 SER A C 1
ATOM 2723 O O . SER A 1 337 ? 18.335 5.307 -31.559 1.00 88.38 337 SER A O 1
ATOM 2725 N N . LEU A 1 338 ? 20.560 5.210 -31.231 1.00 87.31 338 LEU A N 1
ATOM 2726 C CA . LEU A 1 338 ? 20.626 3.755 -31.040 1.00 87.31 338 LEU A CA 1
ATOM 2727 C C . LEU A 1 338 ? 20.388 3.360 -29.588 1.00 87.31 338 LEU A C 1
ATOM 2729 O O . LEU A 1 338 ? 19.754 2.342 -29.322 1.00 87.31 338 LEU A O 1
ATOM 2733 N N . LEU A 1 339 ? 20.922 4.152 -28.656 1.00 86.81 339 LEU A N 1
ATOM 2734 C CA . LEU A 1 339 ? 20.766 3.906 -27.226 1.00 86.81 339 LEU A CA 1
ATOM 2735 C C . LEU A 1 339 ? 19.335 4.145 -26.772 1.00 86.81 339 LEU A C 1
ATOM 2737 O O . LEU A 1 339 ? 18.823 3.383 -25.961 1.00 86.81 339 LEU A O 1
ATOM 2741 N N . TRP A 1 340 ? 18.707 5.190 -27.294 1.00 84.94 340 TRP A N 1
ATOM 2742 C CA . TRP A 1 340 ? 17.387 5.647 -26.899 1.00 84.94 340 TRP A CA 1
ATOM 2743 C C . TRP A 1 340 ? 16.578 5.972 -28.140 1.00 84.94 340 TRP A C 1
ATOM 2745 O O . TRP A 1 340 ? 17.136 6.447 -29.128 1.00 84.94 340 TRP A O 1
ATOM 2755 N N . PHE A 1 341 ? 15.250 5.863 -28.087 1.00 80.31 341 PHE A N 1
ATOM 2756 C CA . PHE A 1 341 ? 14.396 6.389 -29.158 1.00 80.31 341 PHE A CA 1
ATOM 2757 C C . PHE A 1 341 ? 14.325 7.935 -29.112 1.00 80.31 341 PHE A C 1
ATOM 2759 O O . PHE A 1 341 ? 13.253 8.546 -29.028 1.00 80.31 341 PHE A O 1
ATOM 2766 N N . LYS A 1 342 ? 15.493 8.590 -29.171 1.00 84.31 342 LYS A N 1
ATOM 2767 C CA . LYS A 1 342 ? 15.725 10.038 -29.246 1.00 84.31 342 LYS A CA 1
ATOM 2768 C C . LYS A 1 342 ? 15.541 10.517 -30.683 1.00 84.31 342 LYS A C 1
ATOM 2770 O O . LYS A 1 342 ? 16.431 11.114 -31.279 1.00 84.31 342 LYS A O 1
ATOM 2775 N N . ILE A 1 343 ? 14.376 10.210 -31.248 1.00 85.44 343 ILE A N 1
ATOM 2776 C CA . ILE A 1 343 ? 14.028 10.580 -32.617 1.00 85.44 343 ILE A CA 1
ATOM 2777 C C . ILE A 1 343 ? 12.590 11.085 -32.728 1.00 85.44 343 ILE A C 1
ATOM 2779 O O . ILE A 1 343 ? 11.655 10.575 -32.090 1.00 85.44 343 ILE A O 1
ATOM 2783 N N . THR A 1 344 ? 12.416 12.090 -33.581 1.00 87.00 344 THR A N 1
ATOM 2784 C CA . THR A 1 344 ? 11.137 12.751 -33.844 1.00 87.00 344 THR A CA 1
ATOM 2785 C C . THR A 1 344 ? 10.665 12.381 -35.246 1.00 87.00 344 THR A C 1
ATOM 2787 O O . THR A 1 344 ? 11.280 12.819 -36.213 1.00 87.00 344 THR A O 1
ATOM 2790 N N . PRO A 1 345 ? 9.597 11.576 -35.398 1.00 86.25 345 PRO A N 1
ATOM 2791 C CA . PRO A 1 345 ? 9.102 11.194 -36.719 1.00 86.25 345 PRO A CA 1
ATOM 2792 C C . PRO A 1 345 ? 8.561 12.393 -37.500 1.00 86.25 345 PRO A C 1
ATOM 2794 O O . PRO A 1 345 ? 7.888 13.253 -36.917 1.00 86.25 345 PRO A O 1
ATOM 2797 N N . THR A 1 346 ? 8.784 12.408 -38.814 1.00 88.62 346 THR A N 1
ATOM 2798 C CA . THR A 1 346 ? 8.174 13.383 -39.725 1.00 88.62 346 THR A CA 1
ATOM 2799 C C . THR A 1 346 ? 6.647 13.229 -39.746 1.00 88.62 346 THR A C 1
ATOM 2801 O O . THR A 1 346 ? 6.122 12.142 -39.481 1.00 88.62 346 THR A O 1
ATOM 2804 N N . PRO A 1 347 ? 5.890 14.299 -40.060 1.00 85.94 347 PRO A N 1
ATOM 2805 C CA . PRO A 1 347 ? 4.436 14.208 -40.195 1.00 85.94 347 PRO A CA 1
ATOM 2806 C C . PRO A 1 347 ? 4.004 13.150 -41.217 1.00 85.94 347 PRO A C 1
ATOM 2808 O O . PRO A 1 347 ? 3.084 12.386 -40.948 1.00 85.94 347 PRO A O 1
ATOM 2811 N N . SER A 1 348 ? 4.714 13.048 -42.345 1.00 81.50 348 SER A N 1
ATOM 2812 C CA . SER A 1 348 ? 4.445 12.056 -43.389 1.00 81.50 348 SER A CA 1
ATOM 2813 C C . SER A 1 348 ? 4.633 10.623 -42.893 1.00 81.50 348 SER A C 1
ATOM 2815 O O . SER A 1 348 ? 3.747 9.806 -43.121 1.00 81.50 348 SER A O 1
ATOM 2817 N N . ALA A 1 349 ? 5.710 10.329 -42.153 1.00 79.50 349 ALA A N 1
ATOM 2818 C CA . ALA A 1 349 ? 5.960 9.000 -41.588 1.00 79.50 349 ALA A CA 1
ATOM 2819 C C . ALA A 1 349 ? 4.885 8.566 -40.575 1.00 79.50 349 ALA A C 1
ATOM 2821 O O . ALA A 1 349 ? 4.545 7.386 -40.491 1.00 79.50 349 ALA A O 1
ATOM 2822 N N . LYS A 1 350 ? 4.308 9.512 -39.822 1.00 75.56 350 LYS A N 1
ATOM 2823 C CA . LYS A 1 350 ? 3.182 9.222 -38.916 1.00 75.56 350 LYS A CA 1
ATOM 2824 C C . LYS A 1 350 ? 1.928 8.806 -39.690 1.00 75.56 350 LYS A C 1
ATOM 2826 O O . LYS A 1 350 ? 1.220 7.906 -39.246 1.00 75.56 350 LYS A O 1
ATOM 2831 N N . THR A 1 351 ? 1.677 9.432 -40.838 1.00 69.19 351 THR A N 1
ATOM 2832 C CA . THR A 1 351 ? 0.507 9.152 -41.681 1.00 69.19 351 THR A CA 1
ATOM 2833 C C . THR A 1 351 ? 0.647 7.834 -42.444 1.00 69.19 351 THR A C 1
ATOM 2835 O O . THR A 1 351 ? -0.307 7.063 -42.480 1.00 69.19 351 THR A O 1
ATOM 2838 N N . SER A 1 352 ? 1.828 7.517 -42.991 1.00 59.78 352 SER A N 1
ATOM 2839 C CA . SER A 1 352 ? 2.051 6.259 -43.723 1.00 59.78 352 SER A CA 1
ATOM 2840 C C . SER A 1 352 ? 2.066 5.008 -42.835 1.00 59.78 352 SER A C 1
ATOM 2842 O O . SER A 1 352 ? 1.697 3.933 -43.298 1.00 59.78 352 SER A O 1
ATOM 2844 N N . MET A 1 353 ? 2.413 5.118 -41.546 1.00 53.41 353 MET A N 1
ATOM 2845 C CA . MET A 1 353 ? 2.245 3.999 -40.602 1.00 53.41 353 MET A CA 1
ATOM 2846 C C . MET A 1 353 ? 0.781 3.776 -40.187 1.00 53.41 353 MET A C 1
ATOM 2848 O O . MET A 1 353 ? 0.402 2.647 -39.873 1.00 53.41 353 MET A O 1
ATOM 2852 N N . ALA A 1 354 ? -0.052 4.824 -40.207 1.00 47.56 354 ALA A N 1
ATOM 2853 C CA . ALA A 1 354 ? -1.481 4.709 -39.917 1.00 47.56 354 ALA A CA 1
ATOM 2854 C C . ALA A 1 354 ? -2.250 4.008 -41.051 1.00 47.56 354 ALA A C 1
ATOM 2856 O O . ALA A 1 354 ? -3.194 3.273 -40.779 1.00 47.56 354 ALA A O 1
ATOM 2857 N N . THR A 1 355 ? -1.826 4.178 -42.306 1.00 41.81 355 THR A N 1
ATOM 2858 C CA . THR A 1 355 ? -2.443 3.522 -43.472 1.00 41.81 355 THR A CA 1
ATOM 2859 C C . THR A 1 355 ? -1.961 2.091 -43.716 1.00 41.81 355 THR A C 1
ATOM 2861 O O . THR A 1 355 ? -2.686 1.321 -44.330 1.00 41.81 355 THR A O 1
ATOM 2864 N N . ALA A 1 356 ? -0.787 1.700 -43.210 1.00 44.16 356 ALA A N 1
ATOM 2865 C CA . ALA A 1 356 ? -0.287 0.321 -43.285 1.00 44.16 356 ALA A CA 1
ATOM 2866 C C . ALA A 1 356 ? -0.902 -0.631 -42.232 1.00 44.16 356 ALA A C 1
ATOM 2868 O O . ALA A 1 356 ? -0.554 -1.807 -42.195 1.00 44.16 356 ALA A O 1
ATOM 2869 N N . SER A 1 357 ? -1.780 -0.122 -41.360 1.00 37.41 357 SER A N 1
ATOM 2870 C CA . SER A 1 357 ? -2.448 -0.880 -40.287 1.00 37.41 357 SER A CA 1
ATOM 2871 C C . SER A 1 357 ? -3.933 -1.170 -40.582 1.00 37.41 357 SER A C 1
ATOM 2873 O O . SER A 1 357 ? -4.715 -1.306 -39.640 1.00 37.41 357 SER A O 1
ATOM 2875 N N . LEU A 1 358 ? -4.321 -1.234 -41.863 1.00 33.19 358 LEU A N 1
ATOM 2876 C CA . LEU A 1 358 ? -5.635 -1.703 -42.327 1.00 33.19 358 LEU A CA 1
ATOM 2877 C C . LEU A 1 358 ? -5.528 -3.097 -42.943 1.00 33.19 358 LEU A C 1
ATOM 2879 O O . LEU A 1 358 ? -4.661 -3.269 -43.830 1.00 33.19 358 LEU A O 1
#

Radius of gyration: 30.96 Å; chains: 1; bounding box: 78×39×89 Å

Foldseek 3Di:
DVLLVLLLVVLVLLVLLVDPDPDDRPPVSVVLQVLLQQLCPLQDHRVLLLQAPLQDQPPDPDPPDDVSLVSNPNSVSNNSNCSNPQNQVQWDCPPDLLLLQVRFQARGQVQALDPVSAGLPRDPDRLLLSVLCSVVVVGGNNVVPVQFPPPDALVRQLVSCCVPDDDDSSDSVNSRSSCVRSCVSCVVCNDPDDDDDRDPPSSVSPHFGHHPHDTSVRDDSVNSVVSRDPDPPDDQPCVLVVDDDDDPVVQVVVLVVCCVVDDVVLVVVLVCSLNVNDDALVVCPVPPPDDQADPVPPRHGTGPQQVCPVPPVNVVVVVVPLVVVVQQFPDHDGSVCSNIVPTHGDPVNVVVVVVVPD